Protein AF-A0A6G0QTR2-F1 (afdb_monomer_lite)

Radius of gyration: 21.06 Å; chains: 1; bounding box: 40×63×56 Å

pLDDT: mean 83.35, std 13.34, range [40.12, 96.44]

Organism: NCBI:txid53985

Structure (mmCIF, N/CA/C/O backbone):
data_AF-A0A6G0QTR2-F1
#
_entry.id   AF-A0A6G0QTR2-F1
#
loop_
_atom_site.group_PDB
_atom_site.id
_atom_site.type_symbol
_atom_site.label_atom_id
_atom_site.label_alt_id
_atom_site.label_comp_id
_atom_site.label_asym_id
_atom_site.label_entity_id
_atom_site.label_seq_id
_atom_site.pdbx_PDB_ins_code
_atom_site.Cartn_x
_atom_site.Cartn_y
_atom_site.Cartn_z
_atom_site.occupancy
_atom_site.B_iso_or_equiv
_atom_site.auth_seq_id
_atom_site.auth_comp_id
_atom_site.auth_asym_id
_atom_site.auth_atom_id
_atom_site.pdbx_PDB_model_num
ATOM 1 N N . MET A 1 1 ? -1.655 -11.710 30.720 1.00 42.34 1 MET A N 1
ATOM 2 C CA . MET A 1 1 ? -2.869 -10.906 30.467 1.00 42.34 1 MET A CA 1
ATOM 3 C C . MET A 1 1 ? -3.396 -10.433 31.806 1.00 42.34 1 MET A C 1
ATOM 5 O O . MET A 1 1 ? -3.766 -11.264 32.622 1.00 42.34 1 MET A O 1
ATOM 9 N N . LEU A 1 2 ? -3.319 -9.128 32.068 1.00 47.06 2 LEU A N 1
ATOM 10 C CA . LEU A 1 2 ? -3.973 -8.491 33.214 1.00 47.06 2 LEU A CA 1
ATOM 11 C C . LEU A 1 2 ? -5.484 -8.619 32.986 1.00 47.06 2 LEU A C 1
ATOM 13 O O . LEU A 1 2 ? -5.931 -8.261 31.902 1.00 47.06 2 LEU A O 1
ATOM 17 N N . GLY A 1 3 ? -6.222 -9.188 33.942 1.00 43.34 3 GLY A N 1
ATOM 18 C CA . GLY A 1 3 ? -7.649 -9.530 33.845 1.00 43.34 3 GLY A CA 1
ATOM 19 C C . GLY A 1 3 ? -8.588 -8.328 33.713 1.00 43.34 3 GLY A C 1
ATOM 20 O O . GLY A 1 3 ? -9.403 -8.076 34.592 1.00 43.34 3 GLY A O 1
ATOM 21 N N . LEU A 1 4 ? -8.450 -7.584 32.621 1.00 50.78 4 LEU A N 1
ATOM 22 C CA . LEU A 1 4 ? -9.396 -6.586 32.158 1.00 50.78 4 LEU A CA 1
ATOM 23 C C . LEU A 1 4 ? -10.478 -7.325 31.370 1.00 50.78 4 LEU A C 1
ATOM 25 O O . LEU A 1 4 ? -10.216 -7.840 30.284 1.00 50.78 4 LEU A O 1
ATOM 29 N N . ASP A 1 5 ? -11.669 -7.412 31.954 1.00 53.94 5 ASP A N 1
ATOM 30 C CA . ASP A 1 5 ? -12.862 -7.892 31.266 1.00 53.94 5 ASP A CA 1
ATOM 31 C C . ASP A 1 5 ? -13.406 -6.732 30.427 1.00 53.94 5 ASP A C 1
ATOM 33 O O . ASP A 1 5 ? -14.032 -5.799 30.938 1.00 53.94 5 ASP A O 1
ATOM 37 N N . PHE A 1 6 ? -13.049 -6.710 29.145 1.00 59.12 6 PHE A N 1
ATOM 38 C CA . PHE A 1 6 ? -13.598 -5.733 28.218 1.00 59.12 6 PHE A CA 1
ATOM 39 C C . PHE A 1 6 ? -15.005 -6.192 27.829 1.00 59.12 6 PHE A C 1
ATOM 41 O O . PHE A 1 6 ? -15.183 -7.295 27.324 1.00 59.12 6 PHE A O 1
ATOM 48 N N . GLY A 1 7 ? -16.007 -5.320 27.982 1.00 69.25 7 GLY A N 1
ATOM 49 C CA . GLY A 1 7 ? -17.363 -5.559 27.459 1.00 69.25 7 GLY A CA 1
ATOM 50 C C . GLY A 1 7 ? -17.442 -5.628 25.924 1.00 69.25 7 GLY A C 1
ATOM 51 O O . GLY A 1 7 ? -18.527 -5.775 25.373 1.00 69.25 7 GLY A O 1
ATOM 52 N N . PHE A 1 8 ? -16.299 -5.514 25.248 1.00 73.56 8 PHE A N 1
ATOM 53 C CA . PHE A 1 8 ? -16.114 -5.594 23.809 1.00 73.56 8 PHE A CA 1
ATOM 54 C C . PHE A 1 8 ? -15.169 -6.756 23.485 1.00 73.56 8 PHE A C 1
ATOM 56 O O . PHE A 1 8 ? -14.120 -6.909 24.116 1.00 73.56 8 PHE A O 1
ATOM 63 N N . GLN A 1 9 ? -15.528 -7.558 22.481 1.00 82.62 9 GLN A N 1
ATOM 64 C CA . GLN A 1 9 ? -14.674 -8.624 21.965 1.00 82.62 9 GLN A CA 1
ATOM 65 C C . GLN A 1 9 ? -13.913 -8.127 20.729 1.00 82.62 9 GLN A C 1
ATOM 67 O O . GLN A 1 9 ? -14.563 -7.774 19.745 1.00 82.62 9 GLN A O 1
ATOM 72 N N . PRO A 1 10 ? -12.564 -8.141 20.745 1.00 84.81 10 PRO A N 1
ATOM 73 C CA . PRO A 1 10 ? -11.750 -7.834 19.573 1.00 84.81 10 PRO A CA 1
ATOM 74 C C . PRO A 1 10 ? -12.196 -8.623 18.347 1.00 84.81 10 PRO A C 1
ATOM 76 O O . PRO A 1 10 ? -12.488 -9.821 18.454 1.00 84.81 10 PRO A O 1
ATOM 79 N N . SER A 1 11 ? -12.193 -7.988 17.175 1.00 89.06 11 SER A N 1
ATOM 80 C CA . SER A 1 11 ? -12.514 -8.718 15.954 1.00 89.06 11 SER A CA 1
ATOM 81 C C . SER A 1 11 ? -11.502 -9.839 15.686 1.00 89.06 11 SER A C 1
ATOM 83 O O . SER A 1 11 ? -10.320 -9.774 16.048 1.00 89.06 11 SER A O 1
ATOM 85 N N . ALA A 1 12 ? -11.954 -10.879 14.980 1.00 90.56 12 ALA A N 1
ATOM 86 C CA . ALA A 1 12 ? -11.060 -11.932 14.510 1.00 90.56 12 ALA A CA 1
ATOM 87 C C . ALA A 1 12 ? -9.948 -11.373 13.606 1.00 90.56 12 ALA A C 1
ATOM 89 O O . ALA A 1 12 ? -8.845 -11.917 13.600 1.00 90.56 12 ALA A O 1
ATOM 90 N N . PHE A 1 13 ? -10.216 -10.286 12.874 1.00 90.12 13 PHE A N 1
ATOM 91 C CA . PHE A 1 13 ? -9.210 -9.605 12.068 1.00 90.12 13 PHE A CA 1
ATOM 92 C C . PHE A 1 13 ? -8.117 -8.990 12.948 1.00 90.12 13 PHE A C 1
ATOM 94 O O . PHE A 1 13 ? -6.948 -9.313 12.752 1.00 90.12 13 PHE A O 1
ATOM 101 N N . LEU A 1 14 ? -8.481 -8.183 13.956 1.00 87.56 14 LEU A N 1
ATOM 102 C CA . LEU A 1 14 ? -7.538 -7.554 14.892 1.00 87.56 14 LEU A CA 1
ATOM 103 C C . LEU A 1 14 ? -6.596 -8.591 15.504 1.00 87.56 14 LEU A C 1
ATOM 105 O O . LEU A 1 14 ? -5.380 -8.429 15.456 1.00 87.56 14 LEU A O 1
ATOM 109 N N . LEU A 1 15 ? -7.145 -9.698 16.007 1.00 88.62 15 LEU A N 1
ATOM 110 C CA . LEU A 1 15 ? -6.349 -10.750 16.643 1.00 88.62 15 LEU A CA 1
ATOM 111 C C . LEU A 1 15 ? -5.398 -11.475 15.676 1.00 88.62 15 LEU A C 1
ATOM 113 O O . LEU A 1 15 ? -4.397 -12.042 16.115 1.00 88.62 15 LEU A O 1
ATOM 117 N N . ASN A 1 16 ? -5.700 -11.465 14.376 1.00 89.56 16 ASN A N 1
ATOM 118 C CA . ASN A 1 16 ? -4.899 -12.117 13.342 1.00 89.56 16 ASN A CA 1
ATOM 119 C C . ASN A 1 16 ? -4.040 -11.152 12.514 1.00 89.56 16 ASN A C 1
ATOM 121 O O . ASN A 1 16 ? -3.292 -11.622 11.651 1.00 89.56 16 ASN A O 1
ATOM 125 N N . SER A 1 17 ? -4.109 -9.847 12.783 1.00 89.12 17 SER A N 1
ATOM 126 C CA . SER A 1 17 ? -3.382 -8.818 12.042 1.00 89.12 17 SER A CA 1
ATOM 127 C C . SER A 1 17 ? -1.864 -9.001 12.169 1.00 89.12 17 SER A C 1
ATOM 129 O O . SER A 1 17 ? -1.353 -9.531 13.162 1.00 89.12 17 SER A O 1
ATOM 131 N N . HIS A 1 18 ? -1.108 -8.564 11.163 1.00 89.62 18 HIS A N 1
ATOM 132 C CA . HIS A 1 18 ? 0.353 -8.611 11.161 1.00 89.62 18 HIS A CA 1
ATOM 133 C C . HIS A 1 18 ? 0.948 -7.866 12.351 1.00 89.62 18 HIS A C 1
ATOM 135 O O . HIS A 1 18 ? 1.903 -8.360 12.947 1.00 89.62 18 HIS A O 1
ATOM 141 N N . VAL A 1 19 ? 0.361 -6.733 12.740 1.00 85.69 19 VAL A N 1
ATOM 142 C CA . VAL A 1 19 ? 0.817 -5.937 13.891 1.00 85.69 19 VAL A CA 1
ATOM 143 C C . VAL A 1 19 ? 0.578 -6.677 15.195 1.00 85.69 19 VAL A C 1
ATOM 145 O O . VAL A 1 19 ? 1.493 -6.818 16.004 1.00 85.69 19 VAL A O 1
ATOM 148 N N . TR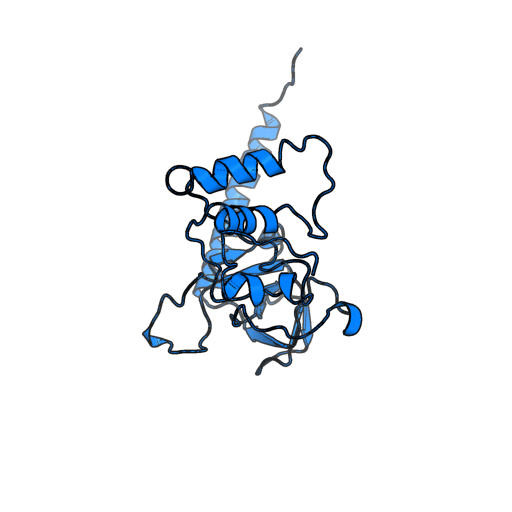P A 1 20 ? -0.622 -7.232 15.383 1.00 85.75 20 TRP A N 1
ATOM 149 C CA . TRP A 1 20 ? -0.964 -7.937 16.617 1.00 85.75 20 TRP A CA 1
ATOM 150 C C . TRP A 1 20 ? -0.224 -9.270 16.764 1.00 85.75 20 TRP A C 1
ATOM 152 O O . TRP A 1 20 ? 0.050 -9.731 17.872 1.00 85.75 20 TRP A O 1
ATOM 162 N N . ARG A 1 21 ? 0.164 -9.871 15.635 1.00 87.62 21 ARG A N 1
ATOM 163 C CA . ARG A 1 21 ? 0.997 -11.077 15.577 1.00 87.62 21 ARG A CA 1
ATOM 164 C C . ARG A 1 21 ? 2.501 -10.797 15.549 1.00 87.62 21 ARG A C 1
ATOM 166 O O . ARG A 1 21 ? 3.262 -11.747 15.373 1.00 87.62 21 ARG A O 1
ATOM 173 N N . LEU A 1 22 ? 2.926 -9.541 15.719 1.00 85.94 22 LEU A N 1
ATOM 174 C CA . LEU A 1 22 ? 4.334 -9.116 15.729 1.00 85.94 22 LEU A CA 1
ATOM 175 C C . LEU A 1 22 ? 5.106 -9.494 14.451 1.00 85.94 22 LEU A C 1
ATOM 177 O O . LEU A 1 22 ? 6.305 -9.760 14.488 1.00 85.94 22 LEU A O 1
ATOM 181 N N . ARG A 1 23 ? 4.408 -9.543 13.313 1.00 86.94 23 ARG A N 1
ATOM 182 C CA . ARG A 1 23 ? 4.984 -9.810 11.987 1.00 86.94 23 ARG A CA 1
ATOM 183 C C . ARG A 1 23 ? 5.460 -8.534 11.301 1.00 86.94 23 ARG A C 1
ATOM 185 O O . ARG A 1 23 ? 6.434 -8.569 10.564 1.00 86.94 23 ARG A O 1
ATOM 192 N N . SER A 1 24 ? 4.779 -7.417 11.536 1.00 84.00 24 SER A N 1
ATOM 193 C CA . SER A 1 24 ? 5.103 -6.116 10.947 1.00 84.00 24 SER A CA 1
ATOM 194 C C . SER A 1 24 ? 4.774 -4.991 11.927 1.00 84.00 24 SER A C 1
ATOM 196 O O . SER A 1 24 ? 3.936 -5.163 12.809 1.00 84.00 24 SER A O 1
ATOM 198 N N . GLY A 1 25 ? 5.415 -3.832 11.763 1.00 80.38 25 GLY A N 1
ATOM 199 C CA . GLY A 1 25 ? 5.025 -2.598 12.455 1.00 80.38 25 GLY A CA 1
ATOM 200 C C . GLY A 1 25 ? 3.737 -1.968 11.905 1.00 80.38 25 GLY A C 1
ATOM 201 O O . GLY A 1 25 ? 3.194 -1.064 12.539 1.00 80.38 25 GLY A O 1
ATOM 202 N N . HIS A 1 26 ? 3.257 -2.461 10.756 1.00 82.69 26 HIS A N 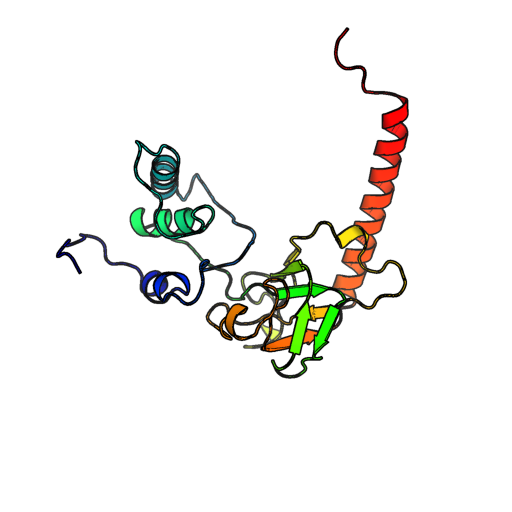1
ATOM 203 C CA . HIS A 1 26 ? 2.071 -1.985 10.051 1.00 82.69 26 HIS A CA 1
ATOM 204 C C . HIS A 1 26 ? 1.191 -3.138 9.559 1.00 82.69 26 HIS A C 1
ATOM 206 O O . HIS A 1 26 ? 1.705 -4.137 9.050 1.00 82.69 26 HIS A O 1
ATOM 212 N N . GLN A 1 27 ? -0.136 -2.996 9.667 1.00 86.75 27 GLN A N 1
ATOM 213 C CA . GLN A 1 27 ? -1.063 -3.939 9.026 1.00 86.75 27 GLN A CA 1
ATOM 214 C C . GLN A 1 27 ? -1.096 -3.703 7.515 1.00 86.75 27 GLN A C 1
ATOM 216 O O . GLN A 1 27 ? -1.259 -4.638 6.735 1.00 86.75 27 GLN A O 1
ATOM 221 N N . MET A 1 28 ? -0.924 -2.443 7.127 1.00 83.75 28 MET A N 1
ATOM 222 C CA . MET A 1 28 ? -0.812 -1.992 5.753 1.00 83.75 28 MET A CA 1
ATOM 223 C C . MET A 1 28 ? 0.238 -0.881 5.704 1.00 83.75 28 MET A C 1
ATOM 225 O O . MET A 1 28 ? 0.172 0.061 6.497 1.00 83.75 28 MET A O 1
ATOM 229 N N . ASP A 1 29 ? 1.198 -0.990 4.784 1.00 83.38 29 ASP A N 1
ATOM 230 C CA . ASP A 1 29 ? 2.269 -0.003 4.599 1.00 83.38 29 ASP A CA 1
ATOM 231 C C . ASP A 1 29 ? 1.723 1.355 4.120 1.00 83.38 29 ASP A C 1
ATOM 233 O O . ASP A 1 29 ? 0.512 1.568 4.055 1.00 83.38 29 ASP A O 1
ATOM 237 N N . SER A 1 30 ? 2.597 2.309 3.782 1.00 80.00 30 SER A N 1
ATOM 238 C CA . SER A 1 30 ? 2.223 3.657 3.324 1.00 80.00 30 SER A CA 1
ATOM 239 C C . SER A 1 30 ? 1.236 3.655 2.144 1.00 80.00 30 SER A C 1
ATOM 241 O O . SER A 1 30 ? 1.625 3.613 0.976 1.00 80.00 30 SER A O 1
ATOM 243 N N . SER A 1 31 ? -0.053 3.721 2.485 1.00 80.69 31 SER A N 1
ATOM 244 C CA . SER A 1 31 ? -1.197 3.489 1.599 1.00 80.69 31 SER A CA 1
ATOM 245 C C . SER A 1 31 ? -2.212 4.625 1.675 1.00 80.69 31 SER A C 1
ATOM 247 O O . SER A 1 31 ? -2.168 5.468 2.572 1.00 80.69 31 SER A O 1
ATOM 249 N N . LEU A 1 32 ? -3.157 4.616 0.736 1.00 86.94 32 LEU A N 1
ATOM 250 C CA . LEU A 1 32 ? -4.314 5.503 0.762 1.00 86.94 32 LEU A CA 1
ATOM 251 C C . LEU A 1 32 ? -5.317 5.057 1.827 1.00 86.94 32 LEU A C 1
ATOM 253 O O . LEU A 1 32 ? -5.606 3.871 1.972 1.00 86.94 32 LEU A O 1
ATOM 257 N N . MET A 1 33 ? -5.900 6.032 2.517 1.00 87.94 33 MET A N 1
ATOM 258 C CA . MET A 1 33 ? -6.982 5.824 3.469 1.00 87.94 33 MET A CA 1
ATOM 259 C C . MET A 1 33 ? -8.186 6.663 3.064 1.00 87.94 33 MET A C 1
ATOM 261 O O . MET A 1 33 ? -8.074 7.871 2.858 1.00 87.94 33 MET A O 1
ATOM 265 N N . LEU A 1 34 ? -9.352 6.024 3.012 1.00 90.81 34 LEU A N 1
ATOM 266 C CA . LEU A 1 34 ? -10.627 6.710 2.870 1.00 90.81 34 LEU A CA 1
ATOM 267 C C . LEU A 1 34 ? -11.349 6.701 4.216 1.00 90.81 34 LEU A C 1
ATOM 269 O O . LEU A 1 34 ? -11.587 5.642 4.792 1.00 90.81 34 LEU A O 1
ATOM 273 N N . TRP A 1 35 ? -11.710 7.888 4.703 1.00 92.62 35 TRP A N 1
ATOM 274 C CA . TRP A 1 35 ? -12.366 8.058 5.995 1.00 92.62 35 TRP A CA 1
ATOM 275 C C . TRP A 1 35 ? -13.619 8.923 5.876 1.00 92.62 35 TRP A C 1
ATOM 277 O O . TRP A 1 35 ? -13.546 10.140 5.695 1.00 92.62 35 TRP A O 1
ATOM 287 N N . ASP A 1 36 ? -14.785 8.296 6.014 1.00 94.12 36 ASP A N 1
ATOM 288 C CA . ASP A 1 36 ? -16.065 8.998 6.050 1.00 94.12 36 ASP A CA 1
ATOM 289 C C . ASP A 1 36 ? -16.393 9.420 7.490 1.00 94.12 36 ASP A C 1
ATOM 291 O O . ASP A 1 36 ? -16.927 8.643 8.283 1.00 94.12 36 ASP A O 1
ATOM 295 N N . LYS A 1 37 ? -16.098 10.681 7.824 1.00 92.62 37 LYS A N 1
ATOM 296 C CA . LYS A 1 37 ? -16.359 11.251 9.159 1.00 92.62 37 LYS A CA 1
ATOM 297 C C . LYS A 1 37 ? -17.839 11.213 9.554 1.00 92.62 37 LYS A C 1
ATOM 299 O O . LYS A 1 37 ? -18.139 11.135 10.743 1.00 92.62 37 LYS A O 1
ATOM 304 N N . ALA A 1 38 ? -18.761 11.277 8.590 1.00 93.00 38 ALA A N 1
ATOM 305 C CA . ALA A 1 38 ? -20.195 11.267 8.867 1.00 93.00 38 ALA A CA 1
ATOM 306 C C . ALA A 1 38 ? -20.683 9.863 9.243 1.00 93.00 38 ALA A C 1
ATOM 308 O O . ALA A 1 38 ? -21.548 9.729 10.106 1.00 93.00 38 ALA A O 1
ATOM 309 N N . ARG A 1 39 ? -20.101 8.818 8.644 1.00 92.12 39 ARG A N 1
ATOM 310 C CA . ARG A 1 39 ? -20.386 7.417 8.998 1.00 92.12 39 ARG A CA 1
ATOM 311 C C . ARG A 1 39 ? -19.595 6.931 10.212 1.00 92.12 39 ARG A C 1
ATOM 313 O O . ARG A 1 39 ? -20.068 6.062 10.932 1.00 92.12 39 ARG A O 1
ATOM 320 N N . GLN A 1 40 ? -18.418 7.504 10.457 1.00 94.56 40 GLN A N 1
ATOM 321 C CA . GLN A 1 40 ? -17.473 7.072 11.491 1.00 94.56 40 GLN A CA 1
ATOM 322 C C . GLN A 1 40 ? -17.428 8.028 12.690 1.00 94.56 40 GLN A C 1
ATOM 324 O O . GLN A 1 40 ? -16.353 8.333 13.204 1.00 94.56 40 GLN A O 1
ATOM 329 N N . GLN A 1 41 ? -18.572 8.548 13.143 1.00 94.81 41 GLN A N 1
ATOM 330 C CA . GLN A 1 41 ? -18.603 9.598 14.174 1.00 94.81 41 GLN A CA 1
ATOM 331 C C . GLN A 1 41 ? -17.915 9.167 15.480 1.00 94.81 41 GLN A C 1
ATOM 333 O O . GLN A 1 41 ? -17.053 9.886 15.982 1.00 94.81 41 GLN A O 1
ATOM 338 N N . ARG A 1 42 ? -18.243 7.973 16.000 1.00 93.94 42 ARG A N 1
ATOM 339 C CA . ARG A 1 42 ? -17.647 7.433 17.239 1.00 93.94 42 ARG A CA 1
ATOM 340 C C . ARG A 1 42 ? -16.140 7.243 17.103 1.00 93.94 42 ARG A C 1
ATOM 342 O O . ARG A 1 42 ? -15.382 7.798 17.894 1.00 93.94 42 ARG A O 1
ATOM 349 N N . ALA A 1 43 ? -15.715 6.529 16.063 1.00 93.56 43 ALA A N 1
ATOM 350 C CA . ALA A 1 43 ? -14.304 6.286 15.792 1.00 93.56 43 ALA A CA 1
ATOM 351 C C . ALA A 1 43 ? -13.529 7.594 15.546 1.00 93.56 43 ALA A C 1
ATOM 353 O O . ALA A 1 43 ? -12.399 7.730 15.992 1.00 93.56 43 ALA A O 1
ATOM 354 N N . THR A 1 44 ? -14.146 8.608 14.929 1.00 93.25 44 THR A N 1
ATOM 355 C CA . THR A 1 44 ? -13.522 9.930 14.731 1.00 93.25 44 THR A CA 1
ATOM 356 C C . THR A 1 44 ? -13.271 10.642 16.063 1.00 93.25 44 THR A C 1
ATOM 358 O O . THR A 1 44 ? -12.211 11.236 16.241 1.00 93.25 44 THR A O 1
ATOM 361 N N . VAL A 1 45 ? -14.212 10.576 17.012 1.00 92.44 45 VAL A N 1
ATOM 362 C CA . VAL A 1 45 ? -14.029 11.154 18.357 1.00 92.44 45 VAL A CA 1
ATOM 363 C C . VAL A 1 45 ? -12.945 10.402 19.134 1.00 92.44 45 VAL A C 1
ATOM 365 O O . VAL A 1 45 ? -12.107 11.031 19.777 1.00 92.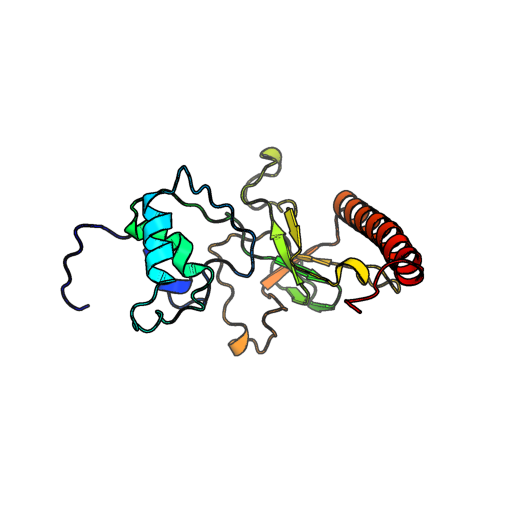44 45 VAL A O 1
ATOM 368 N N . ILE A 1 46 ? -12.911 9.071 19.032 1.00 89.88 46 ILE A N 1
ATOM 369 C CA . ILE A 1 46 ? -11.857 8.243 19.640 1.00 89.88 46 ILE A CA 1
ATOM 370 C C . ILE A 1 46 ? -10.490 8.592 19.042 1.00 89.88 46 ILE A C 1
ATOM 372 O O . ILE A 1 46 ? -9.546 8.854 19.783 1.00 89.88 46 ILE A O 1
ATOM 376 N N . LEU A 1 47 ? -10.388 8.685 17.717 1.00 88.25 47 LEU A N 1
ATOM 377 C CA . LEU A 1 47 ? -9.162 9.083 17.032 1.00 88.25 47 LEU A CA 1
ATOM 378 C C . LEU A 1 47 ? -8.703 10.482 17.463 1.00 88.25 47 LEU A C 1
ATOM 380 O O . LEU A 1 47 ? -7.525 10.687 17.740 1.00 88.25 47 LEU A O 1
ATOM 384 N N . ALA A 1 48 ? -9.633 11.435 17.589 1.00 87.38 48 ALA A N 1
ATOM 385 C CA . ALA A 1 48 ? -9.327 12.761 18.115 1.00 87.38 48 ALA A CA 1
ATOM 386 C C . ALA A 1 48 ? -8.771 12.692 19.548 1.00 87.38 48 ALA A C 1
ATOM 388 O O . ALA A 1 48 ? -7.838 13.427 19.859 1.00 87.38 48 ALA A O 1
ATOM 389 N N . SER A 1 49 ? -9.272 11.774 20.386 1.00 84.75 49 SER A N 1
ATOM 390 C CA . SER A 1 49 ? -8.746 11.546 21.740 1.00 84.75 49 SER A CA 1
ATOM 391 C C . SER A 1 49 ? -7.320 10.980 21.748 1.00 84.75 49 SER A C 1
ATOM 393 O O . SER A 1 49 ? -6.523 11.337 22.617 1.00 84.75 49 SER A O 1
ATOM 395 N N . PHE A 1 50 ? -6.970 10.154 20.752 1.00 79.25 50 PHE A N 1
ATOM 396 C CA . PHE A 1 50 ? -5.602 9.665 20.569 1.00 79.25 50 PHE A CA 1
ATOM 397 C C . PHE A 1 50 ? -4.641 10.763 20.126 1.00 79.25 50 PHE A C 1
ATOM 399 O O . PHE A 1 50 ? -3.458 10.663 20.413 1.00 79.25 50 PHE A O 1
ATOM 406 N N . VAL A 1 51 ? -5.120 11.793 19.425 1.00 74.00 51 VAL A N 1
ATOM 407 C CA . VAL A 1 51 ? -4.299 12.944 19.015 1.00 74.00 51 VAL A CA 1
ATOM 408 C C . VAL A 1 51 ? -4.218 13.987 20.128 1.00 74.00 51 VAL A C 1
ATOM 410 O O . VAL A 1 51 ? -3.171 14.595 20.331 1.00 74.00 51 VAL A O 1
ATOM 413 N N . SER A 1 52 ? -5.292 14.174 20.898 1.00 73.31 52 SER A N 1
ATOM 414 C CA . SER A 1 52 ? -5.358 15.140 21.998 1.00 73.31 52 SER A CA 1
ATOM 415 C C . SER A 1 52 ? -4.602 14.692 23.257 1.00 73.31 52 SER A C 1
ATOM 417 O O . SER A 1 52 ? -4.969 15.123 24.347 1.00 73.31 52 SER A O 1
ATOM 419 N N . LEU A 1 53 ? -3.616 13.792 23.126 1.00 62.44 53 LEU A N 1
ATOM 420 C CA . LEU A 1 53 ? -2.897 13.099 24.201 1.00 62.44 53 LEU A CA 1
ATOM 421 C C . LEU A 1 53 ? -2.737 13.967 25.459 1.00 62.44 53 LEU A C 1
ATOM 423 O O . LEU A 1 53 ? -1.899 14.864 25.510 1.00 62.44 53 LEU A O 1
ATOM 427 N N . ASN A 1 54 ? -3.472 13.627 26.520 1.00 57.25 54 ASN A N 1
ATOM 428 C CA . ASN A 1 54 ? -3.272 14.159 27.874 1.00 57.25 54 ASN A CA 1
ATOM 429 C C . ASN A 1 54 ? -2.027 13.525 28.544 1.00 57.25 54 ASN A C 1
ATOM 431 O O . ASN A 1 54 ? -2.083 13.105 29.697 1.00 57.25 54 ASN A O 1
ATOM 435 N N . GLY A 1 55 ? -0.910 13.393 27.817 1.00 57.22 55 GLY A N 1
ATOM 436 C CA . GLY A 1 55 ? 0.367 12.904 28.357 1.00 57.22 55 GLY A CA 1
ATOM 437 C C . GLY A 1 55 ? 0.553 11.380 28.453 1.00 57.22 55 GLY A C 1
ATOM 438 O O . GLY A 1 55 ? 1.447 10.943 29.175 1.00 57.22 55 GLY A O 1
ATOM 439 N N . LEU A 1 56 ? -0.239 10.560 27.749 1.00 61.56 56 LEU A N 1
ATOM 440 C CA . LEU A 1 56 ? -0.001 9.108 27.670 1.00 61.56 56 LEU A CA 1
ATOM 441 C C . LEU A 1 56 ? 0.952 8.752 26.512 1.00 61.56 56 LEU A C 1
ATOM 443 O O . LEU A 1 56 ? 0.821 9.327 25.430 1.00 61.56 56 LEU A O 1
ATOM 447 N N . PRO A 1 57 ? 1.893 7.809 26.708 1.00 60.97 57 PRO A N 1
ATOM 448 C CA . PRO A 1 57 ? 2.776 7.355 25.640 1.00 60.97 57 PRO A CA 1
ATOM 449 C C . PRO A 1 57 ? 1.990 6.563 24.578 1.00 60.97 57 PRO A C 1
ATOM 451 O O . PRO A 1 57 ? 1.077 5.810 24.934 1.00 60.97 57 PRO A O 1
ATOM 454 N N . PRO A 1 58 ? 2.332 6.699 23.284 1.00 56.62 58 PRO A N 1
ATOM 455 C CA . PRO A 1 58 ? 1.701 5.918 22.226 1.00 56.62 58 PRO A CA 1
ATOM 456 C C . PRO A 1 58 ? 2.008 4.415 22.390 1.00 56.62 58 PRO A C 1
ATOM 458 O O . PRO A 1 58 ? 3.049 4.058 22.953 1.00 56.62 58 PRO A O 1
ATOM 461 N N . PRO A 1 59 ? 1.131 3.514 21.905 1.00 57.03 59 PRO A N 1
ATOM 462 C CA . PRO A 1 59 ? 1.437 2.084 21.840 1.00 57.03 59 PRO A CA 1
ATOM 463 C C . PRO A 1 59 ? 2.687 1.829 20.971 1.00 57.03 59 PRO A C 1
ATOM 465 O O . PRO A 1 59 ? 3.052 2.702 20.182 1.00 57.03 59 PRO A O 1
ATOM 468 N N . PRO A 1 60 ? 3.340 0.650 21.067 1.00 56.50 60 PRO A N 1
ATOM 469 C CA . PRO A 1 60 ? 4.485 0.270 20.231 1.00 56.50 60 PRO A CA 1
ATOM 470 C C . PRO A 1 60 ? 4.042 0.014 18.781 1.00 56.50 60 PRO A C 1
ATOM 472 O O . PRO A 1 60 ? 3.979 -1.110 18.296 1.00 56.50 60 PRO A O 1
ATOM 475 N N . SER A 1 61 ? 3.677 1.095 18.113 1.00 63.62 61 SER A N 1
ATOM 476 C CA . SER A 1 61 ? 3.185 1.194 16.754 1.00 63.62 61 SER A CA 1
ATOM 477 C C . SER A 1 61 ? 3.704 2.516 16.195 1.00 63.62 61 SER A C 1
ATOM 479 O O . SER A 1 61 ? 3.849 3.489 16.936 1.00 63.62 61 SER A O 1
ATOM 481 N N . TYR A 1 62 ? 3.936 2.583 14.885 1.00 62.34 62 TYR A N 1
ATOM 482 C CA . TYR A 1 62 ? 4.221 3.853 14.206 1.00 62.34 62 TYR A CA 1
ATOM 483 C C . TYR A 1 62 ? 3.064 4.866 14.328 1.00 62.34 62 TYR A C 1
ATOM 485 O O . TYR A 1 62 ? 3.260 6.050 14.069 1.00 62.34 62 TYR A O 1
ATOM 493 N N . GLY A 1 63 ? 1.888 4.425 14.797 1.00 60.59 63 GLY A N 1
ATOM 494 C CA . GLY A 1 63 ? 0.833 5.258 15.376 1.00 60.59 63 GLY A CA 1
ATOM 495 C C . GLY A 1 63 ? -0.010 6.020 14.358 1.00 60.59 63 GLY A C 1
ATOM 496 O O . GLY A 1 63 ? -1.222 6.096 14.504 1.00 60.59 63 GLY A O 1
ATOM 497 N N . ASP A 1 64 ? 0.582 6.525 13.284 1.00 67.50 64 ASP A N 1
ATOM 498 C CA . ASP A 1 64 ? -0.113 7.335 12.286 1.00 67.50 64 ASP A CA 1
ATOM 499 C C . ASP A 1 64 ? -1.267 6.588 11.593 1.00 67.50 64 ASP A C 1
ATOM 501 O O . ASP A 1 64 ? -2.323 7.177 11.391 1.00 67.50 64 ASP A O 1
ATOM 505 N N . LYS A 1 65 ? -1.112 5.298 11.270 1.00 74.69 65 LYS A N 1
ATOM 506 C CA . LYS A 1 65 ? -2.138 4.510 10.550 1.00 74.69 65 LYS A CA 1
ATOM 507 C C . LYS A 1 65 ? -2.875 3.512 11.429 1.00 74.69 65 LYS A C 1
ATOM 509 O O . LYS A 1 65 ? -4.079 3.315 11.264 1.00 74.69 65 LYS A O 1
ATOM 514 N N . GLU A 1 66 ? -2.180 2.915 12.392 1.00 81.00 66 GLU A N 1
ATOM 515 C CA . GLU A 1 66 ? -2.767 1.875 13.240 1.00 81.00 66 GLU A CA 1
ATOM 516 C C . GLU A 1 66 ? -3.881 2.426 14.140 1.00 81.00 66 GLU A C 1
ATOM 518 O O . GLU A 1 66 ? -4.880 1.756 14.394 1.00 81.00 66 GLU A O 1
ATOM 523 N N . LEU A 1 67 ? -3.771 3.694 14.550 1.00 83.94 67 LEU A N 1
ATOM 524 C CA . LEU A 1 67 ? -4.776 4.336 15.393 1.00 83.94 67 LEU A CA 1
ATOM 525 C C . LEU A 1 67 ? -6.147 4.461 14.718 1.00 83.94 67 LEU A C 1
ATOM 527 O O . LEU A 1 67 ? -7.154 4.508 15.419 1.00 83.94 67 LEU A O 1
ATOM 531 N N . TYR A 1 68 ? -6.221 4.477 13.385 1.00 88.25 68 TYR A N 1
ATOM 532 C CA . TYR A 1 68 ? -7.496 4.620 12.680 1.00 88.25 68 TYR A CA 1
ATOM 533 C C . TYR A 1 68 ? -8.376 3.381 12.801 1.00 88.25 68 TYR A C 1
ATOM 535 O O . TYR A 1 68 ? -9.545 3.490 13.164 1.00 88.25 68 TYR A O 1
ATOM 543 N N . TRP A 1 69 ? -7.835 2.196 12.522 1.00 87.88 69 TRP A N 1
ATOM 544 C CA . TRP A 1 69 ? -8.627 0.972 12.610 1.00 87.88 69 TRP A CA 1
ATOM 545 C C . TRP A 1 69 ? -8.777 0.501 14.061 1.00 87.88 69 TRP A C 1
ATOM 547 O O . TRP A 1 69 ? -9.830 -0.024 14.405 1.00 87.88 69 TRP A O 1
ATOM 557 N N . VAL A 1 70 ? -7.818 0.803 14.949 1.00 86.94 70 VAL A N 1
ATOM 558 C CA . VAL A 1 70 ? -8.021 0.659 16.404 1.00 86.94 70 VAL A CA 1
ATOM 559 C C . VAL A 1 70 ? -9.172 1.547 16.887 1.00 86.94 70 VAL A C 1
ATOM 561 O O . VAL A 1 70 ? -9.994 1.101 17.684 1.00 86.94 70 VAL A O 1
ATOM 564 N N . ALA A 1 71 ? -9.290 2.783 16.389 1.00 90.38 71 ALA A N 1
ATOM 565 C CA . ALA A 1 71 ? -10.436 3.632 16.708 1.00 90.38 71 ALA A CA 1
ATOM 566 C C . ALA A 1 71 ? -11.759 3.045 16.188 1.00 90.38 71 ALA A C 1
ATOM 568 O O . ALA A 1 71 ? -12.782 3.207 16.852 1.00 90.38 71 ALA A O 1
ATOM 569 N N . CYS A 1 72 ? -11.753 2.348 15.045 1.00 92.19 72 CYS A N 1
ATOM 570 C CA . CYS A 1 72 ? -12.922 1.607 14.564 1.00 92.19 72 CYS A CA 1
ATOM 571 C C . CYS A 1 72 ? -13.257 0.396 15.443 1.00 92.19 72 CYS A C 1
ATOM 573 O O . CYS A 1 72 ? -14.424 0.208 15.767 1.00 92.19 72 CYS A O 1
ATOM 575 N N . GLU A 1 73 ? -12.260 -0.385 15.873 1.00 90.56 73 GLU A N 1
ATOM 576 C CA . GLU A 1 73 ? -12.447 -1.508 16.808 1.00 90.56 73 GLU A CA 1
ATOM 577 C C . GLU A 1 73 ? -13.096 -1.030 18.111 1.00 90.56 73 GLU A C 1
ATOM 579 O O . GLU A 1 73 ? -14.157 -1.514 18.488 1.00 90.56 73 GLU A O 1
ATOM 584 N N . VAL A 1 74 ? -12.524 -0.006 18.755 1.00 89.06 74 VAL A N 1
ATOM 585 C CA . VAL A 1 74 ? -13.069 0.566 20.002 1.00 89.06 74 VAL A CA 1
ATOM 586 C C . VAL A 1 74 ? -14.414 1.262 19.770 1.00 89.06 74 VAL A C 1
ATOM 588 O O . VAL A 1 74 ? -15.274 1.277 20.647 1.00 89.06 74 VAL A O 1
ATOM 591 N N . GLY A 1 75 ? -14.602 1.864 18.596 1.00 91.06 75 GLY A N 1
ATOM 592 C CA . GLY A 1 75 ? -15.848 2.515 18.202 1.00 91.06 75 GLY A CA 1
ATOM 593 C C . GLY A 1 75 ? -16.958 1.547 17.794 1.00 91.06 75 GLY A C 1
ATOM 594 O O . GLY A 1 75 ? -18.077 2.015 17.561 1.00 91.06 75 GLY A O 1
ATOM 595 N N . GLU A 1 76 ? -16.652 0.248 17.701 1.00 90.88 76 GLU A N 1
ATOM 596 C CA . GLU A 1 76 ? -17.515 -0.807 17.162 1.00 90.88 76 GLU A CA 1
ATOM 597 C C . GLU A 1 76 ? -18.072 -0.446 15.775 1.00 90.88 76 GLU A C 1
ATOM 599 O O . GLU A 1 76 ? -19.247 -0.661 15.465 1.00 90.88 76 GLU A O 1
ATOM 604 N N . THR A 1 77 ? -17.233 0.158 14.930 1.00 91.69 77 THR A N 1
ATOM 605 C CA . THR A 1 77 ? -17.604 0.567 13.575 1.00 91.69 77 THR A CA 1
ATOM 606 C C . THR A 1 77 ? -16.890 -0.261 12.514 1.00 91.69 77 THR A C 1
ATOM 608 O O . THR A 1 77 ? -15.767 -0.729 12.687 1.00 91.69 77 THR A O 1
ATOM 611 N N . ALA A 1 78 ? -17.560 -0.451 11.376 1.00 91.81 78 ALA A N 1
ATOM 612 C CA . ALA A 1 78 ? -17.008 -1.226 10.273 1.00 91.81 78 ALA A CA 1
ATOM 613 C C . ALA A 1 78 ? -15.782 -0.535 9.658 1.00 91.81 78 ALA A C 1
ATOM 615 O O . ALA A 1 78 ? -15.771 0.681 9.460 1.00 91.81 78 ALA A O 1
ATOM 616 N N . TYR A 1 79 ? -14.787 -1.329 9.283 1.00 92.69 79 TYR A N 1
ATOM 617 C CA . TYR A 1 79 ? -13.627 -0.919 8.499 1.00 92.69 79 TYR A CA 1
ATOM 618 C C . TYR A 1 79 ? -13.230 -2.065 7.561 1.00 92.69 79 TYR A C 1
ATOM 620 O O . TYR A 1 79 ? -13.715 -3.186 7.700 1.00 92.69 79 TYR A O 1
ATOM 628 N N . SER A 1 80 ? -12.368 -1.778 6.590 1.00 91.88 80 SER A N 1
ATOM 629 C CA . SER A 1 80 ? -11.818 -2.780 5.678 1.00 91.88 80 SER A CA 1
ATOM 630 C C . SER A 1 80 ? -10.391 -2.412 5.327 1.00 91.88 80 SER A C 1
ATOM 632 O O . SER A 1 80 ? -10.064 -1.229 5.211 1.00 91.88 80 SER A O 1
ATOM 634 N N . PHE A 1 81 ? -9.572 -3.431 5.108 1.00 91.56 81 PHE A N 1
ATOM 635 C CA . PHE A 1 81 ? -8.299 -3.296 4.417 1.00 91.56 81 PHE A CA 1
ATOM 636 C C . PHE A 1 81 ? -8.462 -3.696 2.949 1.00 91.56 81 PHE A C 1
ATOM 638 O O . PHE A 1 81 ? -9.512 -4.198 2.549 1.00 91.56 81 PHE A O 1
ATOM 645 N N . SER A 1 82 ? -7.437 -3.407 2.153 1.00 92.25 82 SER A N 1
ATOM 646 C CA . SER A 1 82 ? -7.279 -3.987 0.820 1.00 92.25 82 SER A CA 1
ATOM 647 C C . SER A 1 82 ? -7.059 -5.495 0.950 1.00 92.25 82 SER A C 1
ATOM 649 O O . SER A 1 82 ? -6.309 -5.914 1.832 1.00 92.25 82 SER A O 1
ATOM 651 N N . ASP A 1 83 ? -7.632 -6.286 0.040 1.00 92.00 83 ASP A N 1
ATOM 652 C CA . ASP A 1 83 ? -7.342 -7.725 -0.073 1.00 92.00 83 ASP A CA 1
ATOM 653 C C . ASP A 1 83 ? -5.892 -7.985 -0.524 1.00 92.00 83 ASP A C 1
ATOM 655 O O . ASP A 1 83 ? -5.386 -9.107 -0.445 1.00 92.00 83 ASP A O 1
ATOM 659 N N . PHE A 1 84 ? -5.208 -6.943 -1.004 1.00 93.12 84 PHE A N 1
ATOM 660 C CA . PHE A 1 84 ? -3.856 -7.020 -1.540 1.00 93.12 84 PHE A CA 1
ATOM 661 C C . PHE A 1 84 ? -2.867 -6.196 -0.724 1.00 93.12 84 PHE A C 1
ATOM 663 O O . PHE A 1 84 ? -3.147 -5.046 -0.377 1.00 93.12 84 PHE A O 1
ATOM 670 N N . ALA A 1 85 ? -1.697 -6.782 -0.473 1.00 91.38 85 ALA A N 1
ATOM 671 C CA . ALA A 1 85 ? -0.551 -6.118 0.130 1.00 91.38 85 ALA A CA 1
ATOM 672 C C . ALA A 1 85 ? 0.028 -5.035 -0.796 1.00 91.38 85 ALA A C 1
ATOM 674 O O . ALA A 1 85 ? -0.197 -5.037 -2.015 1.00 91.38 85 ALA A O 1
ATOM 675 N N . VAL A 1 86 ? 0.845 -4.151 -0.215 1.00 91.94 86 VAL A N 1
ATOM 676 C CA . VAL A 1 86 ? 1.644 -3.203 -0.992 1.00 91.94 86 VAL A CA 1
ATOM 677 C C . VAL A 1 86 ? 2.580 -3.956 -1.942 1.00 91.94 86 VAL A C 1
ATOM 679 O O . VAL A 1 86 ? 3.219 -4.955 -1.593 1.00 91.94 86 VAL A O 1
ATOM 682 N N . GLY A 1 87 ? 2.620 -3.482 -3.176 1.00 93.56 87 GLY A N 1
ATOM 683 C CA . GLY A 1 87 ? 3.586 -3.872 -4.182 1.00 93.56 87 GLY A CA 1
ATOM 684 C C . GLY A 1 87 ? 4.695 -2.840 -4.330 1.00 93.56 87 GLY A C 1
ATOM 685 O O . GLY A 1 87 ? 4.763 -1.851 -3.600 1.00 93.56 87 GLY A O 1
ATOM 686 N N . THR A 1 88 ? 5.519 -3.034 -5.350 1.00 94.31 88 THR A N 1
ATOM 687 C CA . THR A 1 88 ? 6.569 -2.085 -5.720 1.00 94.31 88 THR A CA 1
ATOM 688 C C . THR A 1 88 ? 6.568 -1.830 -7.214 1.00 94.31 88 THR A C 1
ATOM 690 O O . THR A 1 88 ? 6.261 -2.724 -8.001 1.00 94.31 88 THR A O 1
ATOM 693 N N . VAL A 1 89 ? 6.931 -0.609 -7.597 1.00 94.25 89 VAL A N 1
ATOM 694 C CA . VAL A 1 89 ? 7.242 -0.200 -8.967 1.00 94.25 89 VAL A CA 1
ATOM 695 C C . VAL A 1 89 ? 8.640 0.417 -9.004 1.00 94.25 89 VAL A C 1
ATOM 697 O O . VAL A 1 89 ? 9.002 1.213 -8.141 1.00 94.25 89 VAL A O 1
ATOM 700 N N . GLY A 1 90 ? 9.452 0.028 -9.984 1.00 93.00 90 GLY A N 1
ATOM 701 C CA . GLY A 1 90 ? 10.834 0.492 -10.094 1.00 93.00 90 GLY A CA 1
ATOM 702 C C . GLY A 1 90 ? 11.609 -0.188 -11.217 1.00 93.00 90 GLY A C 1
ATOM 703 O O . GLY A 1 90 ? 11.088 -1.044 -11.929 1.00 93.00 90 GLY A O 1
ATOM 704 N N . TRP A 1 91 ? 12.869 0.204 -11.394 1.00 91.12 91 TRP A N 1
ATOM 705 C CA . TRP A 1 91 ? 13.785 -0.381 -12.386 1.00 91.12 91 TRP A CA 1
ATOM 706 C C . TRP A 1 91 ? 14.862 -1.280 -11.763 1.00 91.12 91 TRP A C 1
ATOM 708 O O . TRP A 1 91 ? 15.585 -1.953 -12.496 1.00 91.12 91 TRP A O 1
ATOM 718 N N . ASP A 1 92 ? 15.003 -1.280 -10.435 1.00 92.31 92 ASP A N 1
ATOM 719 C CA . ASP A 1 92 ? 16.075 -1.993 -9.738 1.00 92.31 92 ASP A CA 1
ATOM 720 C C . ASP A 1 92 ? 15.662 -3.439 -9.423 1.00 92.31 92 ASP A C 1
ATOM 722 O O . ASP A 1 92 ? 15.132 -3.771 -8.361 1.00 92.31 92 ASP A O 1
ATOM 726 N N . LEU A 1 93 ? 15.841 -4.299 -10.425 1.00 92.44 93 LEU A N 1
ATOM 727 C CA . LEU A 1 93 ? 15.500 -5.714 -10.368 1.00 92.44 93 LEU A CA 1
ATOM 728 C C . LEU A 1 93 ? 16.687 -6.531 -9.841 1.00 92.44 93 LEU A C 1
ATOM 730 O O . LEU A 1 93 ? 17.527 -6.989 -10.617 1.00 92.44 93 LEU A O 1
ATOM 734 N N . LEU A 1 94 ? 16.731 -6.753 -8.526 1.00 93.25 94 LEU A N 1
ATOM 735 C CA . LEU A 1 94 ? 17.791 -7.545 -7.890 1.00 93.25 94 LEU A CA 1
ATOM 736 C C . LEU A 1 94 ? 17.688 -9.038 -8.227 1.00 93.25 94 LEU A C 1
ATOM 738 O O . LEU A 1 94 ? 18.703 -9.716 -8.385 1.00 93.25 94 LEU A O 1
ATOM 742 N N . ALA A 1 95 ? 16.463 -9.553 -8.348 1.00 90.62 95 ALA A N 1
ATOM 743 C CA . ALA A 1 95 ? 16.192 -10.910 -8.808 1.00 90.62 95 ALA A CA 1
ATOM 744 C C . ALA A 1 95 ? 14.885 -10.941 -9.606 1.00 90.62 95 ALA A C 1
ATOM 746 O O . ALA A 1 95 ? 13.835 -10.530 -9.111 1.00 90.62 95 ALA A O 1
ATOM 747 N N . ALA A 1 96 ? 14.937 -11.445 -10.841 1.00 83.38 96 ALA A N 1
ATOM 748 C CA . ALA A 1 96 ? 13.738 -11.635 -11.649 1.00 83.38 96 ALA A CA 1
ATOM 749 C C . ALA A 1 96 ? 12.846 -12.710 -11.016 1.00 83.38 96 ALA A C 1
ATOM 751 O O . ALA A 1 96 ? 13.301 -13.833 -10.817 1.00 83.38 96 ALA A O 1
ATOM 752 N N . GLY A 1 97 ? 11.587 -12.373 -10.729 1.00 79.00 97 GLY A N 1
ATOM 753 C CA . GLY A 1 97 ? 10.635 -13.293 -10.112 1.00 79.00 97 GLY A CA 1
ATOM 754 C C . GLY A 1 97 ? 9.526 -13.680 -11.069 1.00 79.00 97 GLY A C 1
ATOM 755 O O . GLY A 1 97 ? 8.749 -12.817 -11.476 1.00 79.00 97 GLY A O 1
ATOM 756 N N . ARG A 1 98 ? 9.412 -14.963 -11.420 1.00 76.44 98 ARG A N 1
ATOM 757 C CA . ARG A 1 98 ? 8.277 -15.464 -12.224 1.00 76.44 98 ARG A CA 1
ATOM 758 C C . ARG A 1 98 ? 7.227 -16.166 -11.370 1.00 76.44 98 ARG A C 1
ATOM 760 O O . ARG A 1 98 ? 6.083 -16.259 -11.805 1.00 76.44 98 ARG A O 1
ATOM 767 N N . GLN A 1 99 ? 7.608 -16.675 -10.197 1.00 80.00 99 GLN A N 1
ATOM 768 C CA . GLN A 1 99 ? 6.735 -17.452 -9.311 1.00 80.00 99 GLN A CA 1
ATOM 769 C C . GLN A 1 99 ? 6.991 -17.108 -7.839 1.00 80.00 99 GLN A C 1
ATOM 771 O O . GLN A 1 99 ? 7.216 -17.990 -7.016 1.00 80.00 99 GLN A O 1
ATOM 776 N N . ASN A 1 100 ? 6.934 -15.817 -7.502 1.00 81.88 100 ASN A N 1
ATOM 777 C CA . ASN A 1 100 ? 7.179 -15.321 -6.141 1.00 81.88 100 ASN A CA 1
ATOM 778 C C . ASN A 1 100 ? 8.582 -15.638 -5.604 1.00 81.88 100 ASN A C 1
ATOM 780 O O . ASN A 1 100 ? 8.756 -15.890 -4.420 1.00 81.88 100 ASN A O 1
ATOM 784 N N . ASP A 1 101 ? 9.580 -15.608 -6.479 1.00 87.75 101 ASP A N 1
ATOM 785 C CA . ASP A 1 101 ? 10.996 -15.827 -6.177 1.00 87.75 101 ASP A CA 1
ATOM 786 C C . ASP A 1 101 ? 11.864 -14.592 -6.478 1.00 87.75 101 ASP A C 1
ATOM 788 O O . ASP A 1 101 ? 13.088 -14.637 -6.370 1.00 87.75 101 ASP A O 1
ATOM 792 N N . GLY A 1 102 ? 11.231 -13.478 -6.855 1.00 94.50 102 GLY A N 1
ATOM 793 C CA . GLY A 1 102 ? 11.913 -12.245 -7.224 1.00 94.50 102 GLY A CA 1
ATOM 794 C C . GLY A 1 102 ? 12.134 -11.281 -6.072 1.00 94.50 102 GLY A C 1
ATOM 795 O O . GLY A 1 102 ? 11.557 -11.408 -4.989 1.00 94.50 102 GLY A O 1
ATOM 796 N N . VAL A 1 103 ? 12.939 -10.265 -6.372 1.00 96.44 103 VAL A N 1
ATOM 797 C CA . VAL A 1 103 ? 13.177 -9.084 -5.544 1.00 96.44 103 VAL A CA 1
ATOM 798 C C . VAL A 1 103 ? 13.219 -7.873 -6.472 1.00 96.44 103 VAL A C 1
ATOM 800 O O . VAL A 1 103 ? 14.072 -7.800 -7.361 1.00 96.44 103 VAL A O 1
ATOM 803 N N . LEU A 1 104 ? 12.295 -6.938 -6.268 1.00 96.38 104 LEU A N 1
ATOM 804 C CA . LEU A 1 104 ? 12.215 -5.683 -7.015 1.00 96.38 104 LEU A CA 1
ATOM 805 C C . LEU A 1 104 ? 12.280 -4.526 -6.029 1.00 96.38 104 LEU A C 1
ATOM 807 O O . LEU A 1 104 ? 11.469 -4.480 -5.110 1.00 96.38 104 LEU A O 1
ATOM 811 N N . CYS A 1 105 ? 13.209 -3.601 -6.240 1.00 95.06 105 CYS A N 1
ATOM 812 C CA . CYS A 1 105 ? 13.347 -2.398 -5.436 1.00 95.06 105 CYS A CA 1
ATOM 813 C C . CYS A 1 105 ? 12.724 -1.185 -6.128 1.00 95.06 105 CYS A C 1
ATOM 815 O O . CYS A 1 105 ? 12.839 -1.012 -7.346 1.00 95.06 105 CYS A O 1
ATOM 817 N N . GLY A 1 106 ? 12.084 -0.327 -5.339 1.00 93.88 106 GLY A N 1
ATOM 818 C CA . GLY A 1 106 ? 11.474 0.899 -5.832 1.00 93.88 106 GLY A CA 1
ATOM 819 C C . GLY A 1 106 ? 10.424 1.456 -4.882 1.00 93.88 106 GLY A C 1
ATOM 820 O O . GLY A 1 106 ? 10.462 1.218 -3.674 1.00 93.88 106 GLY A O 1
ATOM 821 N N . ASP A 1 107 ? 9.470 2.183 -5.447 1.00 93.50 107 ASP A N 1
ATOM 822 C CA . ASP A 1 107 ? 8.451 2.882 -4.677 1.00 93.50 107 ASP A CA 1
ATOM 823 C C . ASP A 1 107 ? 7.196 2.039 -4.475 1.00 93.50 107 ASP A C 1
ATOM 825 O O . ASP A 1 107 ? 6.908 1.110 -5.235 1.00 93.50 107 ASP A O 1
ATOM 829 N N . ALA A 1 108 ? 6.429 2.383 -3.441 1.00 93.69 108 ALA A N 1
ATOM 830 C CA . ALA A 1 108 ? 5.234 1.646 -3.062 1.00 93.69 108 ALA A CA 1
ATOM 831 C C . ALA A 1 108 ? 4.131 1.755 -4.129 1.00 93.69 108 ALA A C 1
ATOM 833 O O . ALA A 1 108 ? 3.727 2.848 -4.540 1.00 93.69 108 ALA A O 1
ATOM 834 N N . LEU A 1 109 ? 3.600 0.599 -4.519 1.00 94.19 109 LEU A N 1
ATOM 835 C CA . LEU A 1 109 ? 2.512 0.433 -5.476 1.00 94.19 109 LEU A CA 1
ATOM 836 C C . LEU A 1 109 ? 1.292 -0.153 -4.765 1.00 94.19 109 LEU A C 1
ATOM 838 O O . LEU A 1 109 ? 1.357 -1.242 -4.203 1.00 94.19 109 LEU A O 1
ATOM 842 N N . GLN A 1 110 ? 0.165 0.541 -4.818 1.00 93.75 110 GLN A N 1
ATOM 843 C CA . GLN A 1 110 ? -1.099 0.082 -4.254 1.00 93.75 110 GLN A CA 1
ATOM 844 C C . GLN A 1 110 ? -2.013 -0.417 -5.366 1.00 93.75 110 GLN A C 1
ATOM 846 O O . GLN A 1 110 ? -2.186 0.257 -6.384 1.00 93.75 110 GLN A O 1
ATOM 851 N N . HIS A 1 111 ? -2.615 -1.583 -5.158 1.00 93.56 111 HIS A N 1
ATOM 852 C CA . HIS A 1 111 ? -3.590 -2.176 -6.071 1.00 93.56 111 HIS A CA 1
ATOM 853 C C . HIS A 1 111 ? -5.008 -1.725 -5.712 1.00 93.56 111 HIS A C 1
ATOM 855 O O . HIS A 1 111 ? -5.247 -1.168 -4.636 1.00 93.56 111 HIS A O 1
ATOM 861 N N . TYR A 1 112 ? -5.967 -1.960 -6.608 1.00 92.69 112 TYR A N 1
ATOM 862 C CA . TYR A 1 112 ? -7.374 -1.840 -6.229 1.00 92.69 112 TYR A CA 1
ATOM 863 C C . TYR A 1 112 ? -7.681 -2.757 -5.037 1.00 92.69 112 TYR A C 1
ATOM 865 O O . TYR A 1 112 ? -7.205 -3.890 -5.018 1.00 92.69 112 TYR A O 1
ATOM 873 N N . PRO A 1 113 ? -8.494 -2.307 -4.063 1.00 90.75 113 PRO A N 1
ATOM 874 C CA . PRO A 1 113 ? -8.698 -3.039 -2.813 1.00 90.75 113 PRO A CA 1
ATOM 875 C C . PRO A 1 113 ? -9.445 -4.368 -2.988 1.00 90.75 113 PRO A C 1
ATOM 877 O O . PRO A 1 113 ? -9.440 -5.176 -2.069 1.00 90.75 113 PRO A O 1
ATOM 880 N N . VAL A 1 114 ? -10.074 -4.583 -4.149 1.00 88.69 114 VAL A N 1
ATOM 881 C CA . VAL A 1 114 ? -10.764 -5.815 -4.555 1.00 88.69 114 VAL A CA 1
ATOM 882 C C . VAL A 1 114 ? -10.503 -6.084 -6.040 1.00 88.69 114 VAL A C 1
ATOM 884 O O . VAL A 1 114 ? -10.275 -5.150 -6.815 1.00 88.69 114 VAL A O 1
ATOM 887 N N . GLN A 1 115 ? -10.584 -7.348 -6.467 1.00 86.44 115 GLN A N 1
ATOM 888 C CA . GLN A 1 115 ? -10.517 -7.702 -7.889 1.00 86.44 115 GLN A CA 1
ATOM 889 C C . GLN A 1 115 ? -11.764 -7.174 -8.616 1.00 86.44 115 GLN A C 1
ATOM 891 O O . GLN A 1 115 ? -12.866 -7.695 -8.451 1.00 86.44 115 GLN A O 1
ATOM 896 N N . THR A 1 116 ? -11.588 -6.134 -9.432 1.00 82.94 116 THR A N 1
ATOM 897 C CA . THR A 1 116 ? -12.696 -5.478 -10.146 1.00 82.94 116 THR A CA 1
ATOM 898 C C . THR A 1 116 ? -13.140 -6.247 -11.390 1.00 82.94 116 THR A C 1
ATOM 900 O O . THR A 1 116 ? -14.277 -6.084 -11.834 1.00 82.94 116 THR A O 1
ATOM 903 N N . ASN A 1 117 ? -12.279 -7.116 -11.933 1.00 83.75 117 ASN A N 1
ATOM 904 C CA . ASN A 1 117 ? -12.600 -7.974 -13.065 1.00 83.75 117 ASN A CA 1
ATOM 905 C C . ASN A 1 117 ? -12.813 -9.431 -12.607 1.00 83.75 117 ASN A C 1
ATOM 907 O O . ASN A 1 117 ? -11.848 -10.198 -12.516 1.00 83.75 117 ASN A O 1
ATOM 911 N N . PRO A 1 118 ? -14.068 -9.864 -12.374 1.00 77.38 118 PRO A N 1
ATOM 912 C CA . PRO A 1 118 ? -14.352 -11.211 -11.878 1.00 77.38 118 PRO A CA 1
ATOM 913 C C . PRO A 1 118 ? -13.932 -12.316 -12.861 1.00 77.38 118 PRO A C 1
ATOM 915 O O . PRO A 1 118 ? -13.751 -13.459 -12.447 1.00 77.38 118 PRO A O 1
ATOM 918 N N . ALA A 1 119 ? -13.732 -11.998 -14.147 1.00 86.62 119 ALA A N 1
ATOM 919 C CA . ALA A 1 119 ? -13.315 -12.971 -15.155 1.00 86.62 119 ALA A CA 1
ATOM 920 C C . ALA A 1 119 ? -11.854 -13.427 -15.002 1.00 86.62 119 ALA A C 1
ATOM 922 O O . ALA A 1 119 ? -11.495 -14.479 -15.526 1.00 86.62 119 ALA A O 1
ATOM 923 N N . LYS A 1 120 ? -11.008 -12.669 -14.289 1.00 82.62 120 LYS A N 1
ATOM 924 C CA . LYS A 1 120 ? -9.604 -13.047 -14.060 1.00 82.62 120 LYS A CA 1
ATOM 925 C C . LYS A 1 120 ? -9.447 -14.241 -13.109 1.00 82.62 120 LYS A C 1
ATOM 927 O O . LYS A 1 120 ? -8.425 -14.917 -13.149 1.00 82.62 120 LYS A O 1
ATOM 932 N N . GLY A 1 121 ? -10.471 -14.531 -12.306 1.00 77.94 121 GLY A N 1
ATOM 933 C CA . GLY A 1 121 ? -10.465 -15.619 -11.334 1.00 77.94 121 GLY A CA 1
ATOM 934 C C . GLY A 1 121 ? -9.613 -15.340 -10.082 1.00 77.94 121 GLY A C 1
ATOM 935 O O . GLY A 1 121 ? -8.936 -14.312 -9.989 1.00 77.94 121 GLY A O 1
ATOM 936 N N . PRO A 1 122 ? -9.662 -16.241 -9.085 1.00 73.38 122 PRO A N 1
ATOM 937 C CA . PRO A 1 122 ? -8.899 -16.106 -7.846 1.00 73.38 122 PRO A CA 1
ATOM 938 C C . PRO A 1 122 ? -7.386 -16.196 -8.085 1.00 73.38 122 PRO A C 1
ATOM 940 O O . PRO A 1 122 ? -6.924 -17.070 -8.816 1.00 73.38 122 PRO A O 1
ATOM 943 N N . GLY A 1 123 ? -6.611 -15.323 -7.437 1.00 75.94 123 GLY A N 1
ATOM 944 C CA . GLY A 1 123 ? -5.142 -15.334 -7.499 1.00 75.94 123 GLY A CA 1
ATOM 945 C C . GLY A 1 123 ? -4.533 -14.703 -8.756 1.00 75.94 123 GLY A C 1
ATOM 946 O O . GLY A 1 123 ? -3.313 -14.699 -8.897 1.00 75.94 123 GLY A O 1
ATOM 947 N N . ALA A 1 124 ? -5.355 -14.165 -9.658 1.00 86.94 124 ALA A N 1
ATOM 948 C CA . ALA A 1 124 ? -4.872 -13.362 -10.770 1.00 86.94 124 ALA A CA 1
ATOM 949 C C . ALA A 1 124 ? -4.428 -11.964 -10.322 1.00 86.94 124 ALA A C 1
ATOM 951 O O . ALA A 1 124 ? -4.911 -11.430 -9.322 1.00 86.94 124 ALA A O 1
ATOM 952 N N . ASP A 1 125 ? -3.544 -11.364 -11.118 1.00 92.19 125 ASP A N 1
ATOM 953 C CA . ASP A 1 125 ? -3.061 -10.005 -10.900 1.00 92.19 125 ASP A CA 1
ATOM 954 C C . ASP A 1 125 ? -4.203 -8.973 -10.899 1.00 92.19 125 ASP A C 1
ATOM 956 O O . ASP A 1 125 ? -5.210 -9.092 -11.617 1.00 92.19 125 ASP A O 1
ATOM 960 N N . VAL A 1 126 ? -4.019 -7.930 -10.097 1.00 92.81 126 VAL A N 1
ATOM 961 C CA . VAL A 1 126 ? -4.990 -6.856 -9.881 1.00 92.81 126 VAL A CA 1
ATOM 962 C C . VAL A 1 126 ? -4.388 -5.571 -10.397 1.00 92.81 126 VAL A C 1
ATOM 964 O O . VAL A 1 126 ? -3.190 -5.334 -10.290 1.00 92.81 126 VAL A O 1
ATOM 967 N N . GLU A 1 127 ? -5.231 -4.734 -10.974 1.00 91.50 127 GLU A N 1
ATOM 968 C CA . GLU A 1 127 ? -4.830 -3.447 -11.500 1.00 91.50 127 GLU A CA 1
ATOM 969 C C . GLU A 1 127 ? -4.196 -2.569 -10.403 1.00 91.50 127 GLU A C 1
ATOM 971 O O . GLU A 1 127 ? -4.718 -2.480 -9.283 1.00 91.50 127 GLU A O 1
ATOM 976 N N . PRO A 1 128 ? -3.104 -1.862 -10.723 1.00 92.50 128 PRO A N 1
ATOM 977 C CA . PRO A 1 128 ? -2.629 -0.757 -9.911 1.00 92.50 128 PRO A CA 1
ATOM 978 C C . PRO A 1 128 ? -3.678 0.352 -9.772 1.00 92.50 128 PRO A C 1
ATOM 980 O O . PRO A 1 128 ? -4.345 0.723 -10.738 1.00 92.50 128 PRO A O 1
ATOM 983 N N . LEU A 1 129 ? -3.782 0.916 -8.571 1.00 91.88 129 LEU A N 1
ATOM 984 C CA . LEU A 1 129 ? -4.625 2.068 -8.250 1.00 91.88 129 LEU A CA 1
ATOM 985 C C . LEU A 1 129 ? -3.787 3.335 -8.043 1.00 91.88 129 LEU A C 1
ATOM 987 O O . LEU A 1 129 ? -4.140 4.403 -8.539 1.00 91.88 129 LEU A O 1
ATOM 991 N N . TYR A 1 130 ? -2.699 3.234 -7.279 1.00 89.75 130 TYR A N 1
ATOM 992 C CA . TYR A 1 130 ? -1.936 4.390 -6.812 1.00 89.75 130 TYR A CA 1
ATOM 993 C C . TYR A 1 130 ? -0.462 4.042 -6.610 1.00 89.75 130 TYR A C 1
ATOM 995 O O . TYR A 1 130 ? -0.131 2.937 -6.192 1.00 89.75 130 TYR A O 1
ATOM 1003 N N . MET A 1 131 ? 0.417 5.004 -6.878 1.00 89.69 131 MET A N 1
ATOM 1004 C CA . MET A 1 131 ? 1.854 4.913 -6.633 1.00 89.69 131 MET A CA 1
ATOM 1005 C C . MET A 1 131 ? 2.237 6.009 -5.648 1.00 89.69 131 MET A C 1
ATOM 1007 O O . MET A 1 131 ? 1.968 7.182 -5.903 1.00 89.69 131 MET A O 1
ATOM 1011 N N . ASN A 1 132 ? 2.847 5.628 -4.530 1.00 88.19 132 ASN A N 1
ATOM 1012 C CA . ASN A 1 132 ? 3.367 6.580 -3.559 1.00 88.19 132 ASN A CA 1
ATOM 1013 C C . ASN A 1 132 ? 4.813 6.920 -3.921 1.00 88.19 132 ASN A C 1
ATOM 1015 O O . ASN A 1 132 ? 5.737 6.292 -3.409 1.00 88.19 132 ASN A O 1
ATOM 1019 N N . SER A 1 133 ? 4.991 7.831 -4.875 1.00 86.50 133 SER A N 1
ATOM 1020 C CA . SER A 1 133 ? 6.303 8.141 -5.438 1.00 86.50 133 SER A CA 1
ATOM 1021 C C . SER A 1 133 ? 6.353 9.537 -6.044 1.00 86.50 133 SER A C 1
ATOM 1023 O O . SER A 1 133 ? 5.453 9.917 -6.798 1.00 86.50 133 SER A O 1
ATOM 1025 N N . ASP A 1 134 ? 7.463 10.230 -5.797 1.00 82.69 134 ASP A N 1
ATOM 1026 C CA . ASP A 1 134 ? 7.861 11.425 -6.545 1.00 82.69 134 ASP A CA 1
ATOM 1027 C C . ASP A 1 134 ? 8.696 11.070 -7.790 1.00 82.69 134 ASP A C 1
ATOM 1029 O O . ASP A 1 134 ? 8.768 11.849 -8.738 1.00 82.69 134 ASP A O 1
ATOM 1033 N N . ASN A 1 135 ? 9.243 9.851 -7.862 1.00 85.00 135 ASN A N 1
ATOM 1034 C CA . ASN A 1 135 ? 10.083 9.376 -8.968 1.00 85.00 135 ASN A CA 1
ATOM 1035 C C . ASN A 1 135 ? 9.297 9.157 -10.269 1.00 85.00 135 ASN A C 1
ATOM 1037 O O . ASN A 1 135 ? 9.885 8.842 -11.302 1.00 85.00 135 ASN A O 1
ATOM 1041 N N . ILE A 1 136 ? 7.976 9.358 -10.260 1.00 78.88 136 ILE A N 1
ATOM 1042 C CA . ILE A 1 136 ? 7.121 9.271 -11.449 1.00 78.88 136 ILE A CA 1
ATOM 1043 C C . ILE A 1 136 ? 7.608 10.158 -12.609 1.00 78.88 136 ILE A C 1
ATOM 1045 O O . ILE A 1 136 ? 7.366 9.837 -13.776 1.00 78.88 136 ILE A O 1
ATOM 1049 N N . VAL A 1 137 ? 8.325 11.244 -12.303 1.00 77.62 137 VAL A N 1
ATOM 1050 C CA . VAL A 1 137 ? 8.949 12.132 -13.298 1.00 77.62 137 VAL A CA 1
ATOM 1051 C C . VAL A 1 137 ? 10.205 11.508 -13.925 1.00 77.62 137 VAL A C 1
ATOM 1053 O O . VAL A 1 137 ? 10.396 11.578 -15.142 1.00 77.62 137 VAL A O 1
ATOM 1056 N N . GLU A 1 138 ? 11.001 10.791 -13.134 1.00 77.38 138 GLU A N 1
ATOM 1057 C CA . GLU A 1 138 ? 12.232 10.110 -13.561 1.00 77.38 138 GLU A CA 1
ATOM 1058 C C . GLU A 1 138 ? 11.942 8.794 -14.296 1.00 77.38 138 GLU A C 1
ATOM 1060 O O . GLU A 1 138 ? 12.661 8.369 -15.201 1.00 77.38 138 GLU A O 1
ATOM 1065 N N . TRP A 1 139 ? 10.841 8.139 -13.943 1.00 78.38 139 TRP A N 1
ATOM 1066 C CA . TRP A 1 139 ? 10.413 6.857 -14.486 1.00 78.38 139 TRP A CA 1
ATOM 1067 C C . TRP A 1 139 ? 10.290 6.868 -16.014 1.00 78.38 139 TRP A C 1
ATOM 1069 O O . TRP A 1 139 ? 9.487 7.599 -16.595 1.00 78.38 139 TRP A O 1
ATOM 1079 N N . GLY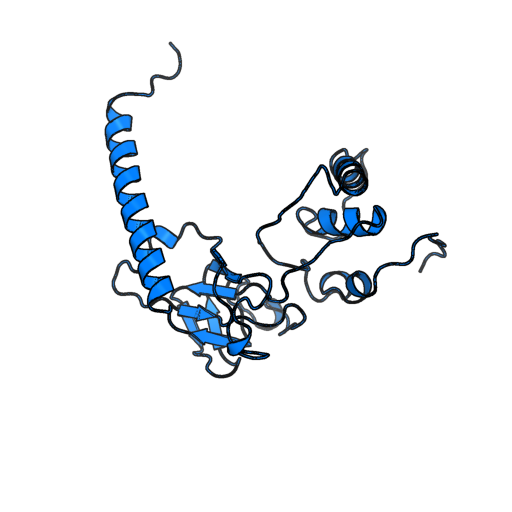 A 1 140 ? 11.092 6.040 -16.690 1.00 61.25 140 GLY A N 1
ATOM 1080 C CA . GLY A 1 140 ? 11.123 5.947 -18.153 1.00 61.25 140 GLY A CA 1
ATOM 1081 C C . GLY A 1 140 ? 11.951 7.038 -18.843 1.00 61.25 140 GLY A C 1
ATOM 1082 O O . GLY A 1 140 ? 11.953 7.101 -20.072 1.00 61.25 140 GLY A O 1
ATOM 1083 N N . GLN A 1 141 ? 12.658 7.887 -18.087 1.00 62.72 141 GLN A N 1
ATOM 1084 C CA . GLN A 1 141 ? 13.799 8.632 -18.619 1.00 62.72 141 GLN A CA 1
ATOM 1085 C C . GLN A 1 141 ? 14.996 7.663 -18.775 1.00 62.72 141 GLN A C 1
ATOM 1087 O O . GLN A 1 141 ? 15.063 6.615 -18.132 1.00 62.72 141 GLN A O 1
ATOM 1092 N N . GLU A 1 142 ? 15.918 7.956 -19.694 1.00 61.91 142 GLU A N 1
ATOM 1093 C CA . GLU A 1 142 ? 17.169 7.194 -19.888 1.00 61.91 142 GLU A CA 1
ATOM 1094 C C . GLU A 1 142 ? 17.054 5.718 -20.334 1.00 61.91 142 GLU A C 1
ATOM 1096 O O . GLU A 1 142 ? 17.955 4.923 -20.074 1.00 61.91 142 GLU A O 1
ATOM 1101 N N . SER A 1 143 ? 15.994 5.309 -21.041 1.00 66.56 143 SER A N 1
ATOM 1102 C CA . SER A 1 143 ? 15.807 3.928 -21.553 1.00 66.56 143 SER A CA 1
ATOM 1103 C C . SER A 1 143 ? 15.718 2.817 -20.489 1.00 66.56 143 SER A C 1
ATOM 1105 O O . SER A 1 143 ? 15.700 1.631 -20.828 1.00 66.56 143 SER A O 1
ATOM 1107 N N . ARG A 1 144 ? 15.610 3.173 -19.202 1.00 78.69 144 ARG A N 1
ATOM 1108 C CA . ARG A 1 144 ? 15.467 2.197 -18.115 1.00 78.69 144 ARG A CA 1
ATOM 1109 C C . ARG A 1 144 ? 14.087 1.554 -18.160 1.00 78.69 144 ARG A C 1
ATOM 1111 O O . ARG A 1 144 ? 13.062 2.237 -18.146 1.00 78.69 144 ARG A O 1
ATOM 1118 N N . ARG A 1 145 ? 14.062 0.222 -18.200 1.00 86.62 145 ARG A N 1
ATOM 1119 C CA . ARG A 1 145 ? 12.814 -0.542 -18.182 1.00 86.62 145 ARG A CA 1
ATOM 1120 C C . ARG A 1 145 ? 12.234 -0.547 -16.772 1.00 86.62 145 ARG A C 1
ATOM 1122 O O . ARG A 1 145 ? 12.925 -0.911 -15.825 1.00 86.62 145 ARG A O 1
ATOM 1129 N N . LEU A 1 146 ? 10.968 -0.160 -16.659 1.00 90.94 146 LEU A N 1
ATOM 1130 C CA . LEU A 1 146 ? 10.218 -0.225 -15.411 1.00 90.94 146 LEU A CA 1
ATOM 1131 C C . LEU A 1 146 ? 9.522 -1.570 -15.270 1.00 90.94 146 LEU A C 1
ATOM 1133 O O . LEU A 1 146 ? 8.952 -2.104 -16.226 1.00 90.94 146 LEU A O 1
ATOM 1137 N N . TYR A 1 147 ? 9.527 -2.054 -14.042 1.00 93.69 147 TYR A N 1
ATOM 1138 C CA . TYR A 1 147 ? 8.813 -3.231 -13.601 1.00 93.69 147 TYR A CA 1
ATOM 1139 C C . TYR A 1 147 ? 7.891 -2.853 -12.455 1.00 93.69 147 TYR A C 1
ATOM 1141 O O . TYR A 1 147 ? 8.088 -1.853 -11.762 1.00 93.69 147 TYR A O 1
ATOM 1149 N N . ARG A 1 148 ? 6.903 -3.703 -12.229 1.00 95.00 148 ARG A N 1
ATOM 1150 C CA . ARG A 1 148 ? 6.099 -3.702 -11.021 1.00 95.00 148 ARG A CA 1
ATOM 1151 C C . ARG A 1 148 ? 5.981 -5.101 -10.452 1.00 95.00 148 ARG A C 1
ATOM 1153 O O . ARG A 1 148 ? 6.244 -6.084 -11.138 1.00 95.00 148 ARG A O 1
ATOM 1160 N N . THR A 1 149 ? 5.553 -5.209 -9.210 1.00 95.62 149 THR A N 1
ATOM 1161 C CA . THR A 1 149 ? 5.134 -6.491 -8.649 1.00 95.62 149 THR A CA 1
ATOM 1162 C C . THR A 1 149 ? 3.698 -6.809 -9.063 1.00 95.62 149 THR A C 1
ATOM 1164 O O . THR A 1 149 ? 2.878 -5.900 -9.203 1.00 95.62 149 THR A O 1
ATOM 1167 N N . ALA A 1 150 ? 3.378 -8.092 -9.205 1.00 94.81 150 ALA A N 1
ATOM 1168 C CA . ALA A 1 150 ? 1.996 -8.558 -9.214 1.00 94.81 150 ALA A CA 1
ATOM 1169 C C . ALA A 1 150 ? 1.331 -8.310 -7.849 1.00 94.81 150 ALA A C 1
ATOM 1171 O O . ALA A 1 150 ? 2.013 -8.284 -6.815 1.00 94.81 150 ALA A O 1
ATOM 1172 N N . ALA A 1 151 ? 0.007 -8.189 -7.834 1.00 94.19 151 ALA A N 1
ATOM 1173 C CA . ALA A 1 151 ? -0.767 -8.158 -6.601 1.00 94.19 151 ALA A CA 1
ATOM 1174 C C . ALA A 1 151 ? -0.574 -9.453 -5.792 1.00 94.19 151 ALA A C 1
ATOM 1176 O O . ALA A 1 151 ? -0.517 -10.555 -6.342 1.00 94.19 151 ALA A O 1
ATOM 1177 N N . ARG A 1 152 ? -0.480 -9.325 -4.465 1.00 91.75 152 ARG A N 1
ATOM 1178 C CA . ARG A 1 152 ? -0.338 -10.454 -3.533 1.00 91.75 152 ARG A CA 1
ATOM 1179 C C . ARG A 1 152 ? -1.344 -10.319 -2.395 1.00 91.75 152 ARG A C 1
ATOM 1181 O O . ARG A 1 152 ? -1.614 -9.183 -2.017 1.00 91.75 152 ARG A O 1
ATOM 1188 N N . PRO A 1 153 ?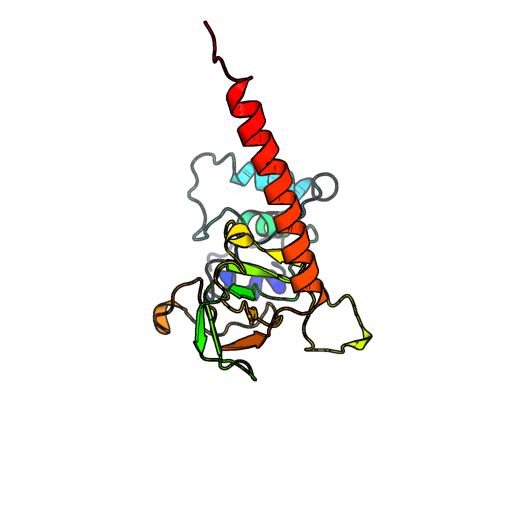 -1.851 -11.425 -1.826 1.00 92.06 153 PRO A N 1
ATOM 1189 C CA . PRO A 1 153 ? -2.783 -11.370 -0.702 1.00 92.06 153 PRO A CA 1
ATOM 1190 C C . PRO A 1 153 ? -2.221 -10.574 0.478 1.00 92.06 153 PRO A C 1
ATOM 1192 O O . PRO A 1 153 ? -1.045 -10.726 0.820 1.00 92.06 153 PRO A O 1
ATOM 1195 N N . ALA A 1 154 ? -3.055 -9.752 1.112 1.00 91.31 154 ALA A N 1
ATOM 1196 C CA . ALA A 1 154 ? -2.667 -8.933 2.257 1.00 91.31 154 ALA A CA 1
ATOM 1197 C C . ALA A 1 154 ? -2.220 -9.772 3.466 1.00 91.31 154 ALA A C 1
ATOM 1199 O O . ALA A 1 154 ? -1.391 -9.329 4.257 1.00 91.31 154 ALA A O 1
ATOM 1200 N N . GLU A 1 155 ? -2.711 -11.005 3.611 1.00 90.06 155 GLU A N 1
ATOM 1201 C CA . GLU A 1 155 ? -2.361 -11.897 4.722 1.00 90.06 155 GLU A CA 1
ATOM 1202 C C . GLU A 1 155 ? -0.981 -12.550 4.566 1.00 90.06 155 GLU A C 1
ATOM 1204 O O . GLU A 1 155 ? -0.462 -13.135 5.526 1.00 90.06 155 GLU A O 1
ATOM 1209 N N . LEU A 1 156 ? -0.381 -12.483 3.373 1.00 90.56 156 LEU A N 1
ATOM 1210 C CA . LEU A 1 156 ? 0.918 -13.087 3.107 1.00 90.56 156 LEU A CA 1
ATOM 1211 C C . LEU A 1 156 ? 2.018 -12.329 3.860 1.00 90.56 156 LEU A C 1
ATOM 1213 O O . LEU A 1 156 ? 2.248 -11.146 3.632 1.00 90.56 156 LEU A O 1
ATOM 1217 N N . TYR A 1 157 ? 2.749 -13.044 4.714 1.00 91.38 157 TYR A N 1
ATOM 1218 C CA . TYR A 1 157 ? 3.956 -12.544 5.368 1.00 91.38 157 TYR A CA 1
ATOM 1219 C C . TYR A 1 157 ? 5.176 -13.320 4.849 1.00 91.38 157 TYR A C 1
ATOM 1221 O O . TYR A 1 157 ? 5.391 -14.452 5.290 1.00 91.38 157 TYR A O 1
ATOM 1229 N N . PRO A 1 158 ? 5.963 -12.757 3.912 1.00 89.88 158 PRO A N 1
ATOM 1230 C CA . PRO A 1 158 ? 7.099 -13.462 3.310 1.00 89.88 158 PRO A CA 1
ATOM 1231 C C . PRO A 1 158 ? 8.318 -13.554 4.251 1.00 89.88 158 PRO A C 1
ATOM 1233 O O . PRO A 1 158 ? 9.229 -14.352 4.026 1.00 89.88 158 PRO A O 1
ATOM 1236 N N . GLY A 1 159 ? 8.341 -12.758 5.325 1.00 92.12 159 GLY A N 1
ATOM 1237 C CA . GLY A 1 159 ? 9.407 -12.734 6.325 1.00 92.12 159 GLY A CA 1
ATOM 1238 C C . GLY A 1 159 ? 9.918 -11.322 6.605 1.00 92.12 159 GLY A C 1
ATOM 1239 O O . GLY A 1 159 ? 9.314 -10.333 6.192 1.00 92.12 159 GLY A O 1
ATOM 1240 N N . SER A 1 160 ? 11.056 -11.233 7.295 1.00 90.50 160 SER A N 1
ATOM 1241 C CA . SER A 1 160 ? 11.665 -9.964 7.702 1.00 90.50 160 SER A CA 1
ATOM 1242 C C . SER A 1 160 ? 12.701 -9.459 6.693 1.00 90.50 160 SER A C 1
ATOM 1244 O O . SER A 1 160 ? 13.642 -10.171 6.335 1.00 90.50 160 SER A O 1
ATOM 1246 N N . PHE A 1 161 ? 12.582 -8.186 6.300 1.00 91.50 161 PHE A N 1
ATOM 1247 C CA . PHE A 1 161 ? 13.597 -7.481 5.506 1.00 91.50 161 PHE A CA 1
ATOM 1248 C C . PHE A 1 161 ? 14.968 -7.476 6.192 1.00 91.50 161 PHE A C 1
ATOM 1250 O O . PHE A 1 161 ? 15.985 -7.706 5.540 1.00 91.50 161 PHE A O 1
ATOM 1257 N N . THR A 1 162 ? 14.997 -7.283 7.515 1.00 91.00 162 THR A N 1
ATOM 1258 C CA . THR A 1 162 ? 16.232 -7.261 8.313 1.00 91.00 162 THR A CA 1
ATOM 1259 C C . THR A 1 162 ? 16.951 -8.605 8.265 1.00 91.00 162 THR A C 1
ATOM 1261 O O . THR A 1 162 ? 18.160 -8.650 8.045 1.00 91.00 162 THR A O 1
ATOM 1264 N N . GLU A 1 163 ? 16.218 -9.710 8.422 1.00 93.19 163 GLU A N 1
ATOM 1265 C CA . GLU A 1 163 ? 16.789 -11.064 8.357 1.00 93.19 163 GLU A CA 1
ATOM 1266 C C . GLU A 1 163 ? 17.322 -11.384 6.955 1.00 93.19 163 GLU A C 1
ATOM 1268 O O . GLU A 1 163 ? 18.386 -11.989 6.812 1.00 93.19 163 GLU A O 1
ATOM 1273 N N . ARG A 1 164 ? 16.613 -10.921 5.917 1.00 92.06 164 ARG A N 1
ATOM 1274 C CA . ARG A 1 164 ? 17.002 -11.059 4.505 1.00 92.06 164 ARG A CA 1
ATOM 1275 C C . ARG A 1 164 ? 18.092 -10.067 4.076 1.00 92.06 164 ARG A C 1
ATOM 1277 O O . ARG A 1 164 ? 18.620 -10.212 2.978 1.00 92.06 164 ARG A O 1
ATOM 1284 N N . LYS A 1 165 ? 18.454 -9.096 4.925 1.00 95.56 165 LYS A N 1
ATOM 1285 C CA . LYS A 1 165 ? 19.405 -8.006 4.633 1.00 95.56 165 LYS A CA 1
ATOM 1286 C C . LYS A 1 165 ? 19.011 -7.180 3.400 1.00 95.56 165 LYS A C 1
ATOM 1288 O O . LYS A 1 165 ? 19.871 -6.779 2.619 1.00 95.56 165 LYS A O 1
ATOM 1293 N N . LEU A 1 166 ? 17.714 -6.939 3.231 1.00 94.88 166 LEU A N 1
ATOM 1294 C CA . LEU A 1 166 ? 17.154 -6.124 2.153 1.00 94.88 166 LEU A CA 1
ATOM 1295 C C . LEU A 1 166 ? 16.659 -4.780 2.692 1.00 94.88 166 LEU A C 1
ATOM 1297 O O . LEU A 1 166 ? 16.276 -4.667 3.858 1.00 94.88 166 LEU A O 1
ATOM 1301 N N . LEU A 1 167 ? 16.645 -3.761 1.831 1.00 93.88 167 LEU A N 1
ATOM 1302 C CA . LEU A 1 167 ? 15.974 -2.497 2.132 1.00 93.88 167 LEU A CA 1
ATOM 1303 C C . LEU A 1 167 ? 14.454 -2.715 2.165 1.00 93.88 167 LEU A C 1
ATOM 1305 O O . LEU A 1 167 ? 13.930 -3.554 1.437 1.00 93.88 167 LEU A O 1
ATOM 1309 N N . GLN A 1 168 ? 13.731 -1.928 2.966 1.00 89.44 168 GLN A N 1
ATOM 1310 C CA . GLN A 1 168 ? 12.261 -2.006 3.042 1.00 89.44 168 GLN A CA 1
ATOM 1311 C C . GLN A 1 168 ? 11.573 -1.675 1.707 1.00 89.44 168 GLN A C 1
ATOM 1313 O O . GLN A 1 168 ? 10.454 -2.107 1.460 1.00 89.44 168 GLN A O 1
ATOM 1318 N N . THR A 1 169 ? 12.262 -0.953 0.824 1.00 92.25 169 THR A N 1
ATOM 1319 C CA . THR A 1 169 ? 11.825 -0.636 -0.542 1.00 92.25 169 THR A CA 1
ATOM 1320 C C . THR A 1 169 ? 12.021 -1.788 -1.530 1.00 92.25 169 THR A C 1
ATOM 1322 O O . THR A 1 169 ? 11.706 -1.630 -2.705 1.00 92.25 169 THR A O 1
ATOM 1325 N N . CYS A 1 170 ? 12.544 -2.932 -1.079 1.00 95.12 170 CYS A N 1
ATOM 1326 C CA . CYS A 1 170 ? 12.886 -4.094 -1.897 1.00 95.12 170 CYS A CA 1
ATOM 1327 C C . CYS A 1 170 ? 12.074 -5.327 -1.488 1.00 95.12 170 CYS A C 1
ATOM 1329 O O . CYS A 1 170 ? 12.648 -6.269 -0.921 1.00 95.12 170 CYS A O 1
ATOM 1331 N N . PRO A 1 171 ? 10.744 -5.353 -1.694 1.00 93.81 171 PRO A N 1
ATOM 1332 C CA . PRO A 1 171 ? 9.968 -6.544 -1.401 1.00 93.81 171 PRO A CA 1
ATOM 1333 C C . PRO A 1 171 ? 10.528 -7.755 -2.139 1.00 93.81 171 PRO A C 1
ATOM 1335 O O . PRO A 1 171 ? 10.939 -7.699 -3.300 1.00 93.81 171 PRO A O 1
ATOM 1338 N N . PHE A 1 172 ? 10.510 -8.868 -1.424 1.00 95.06 172 PHE A N 1
ATOM 1339 C CA . PHE A 1 172 ? 11.009 -10.155 -1.867 1.00 95.06 172 PHE A CA 1
ATOM 1340 C C . PHE A 1 172 ? 9.884 -11.182 -1.882 1.00 95.06 172 PHE A C 1
ATOM 1342 O O . PHE A 1 172 ? 8.767 -10.928 -1.409 1.00 95.06 172 PHE A O 1
ATOM 1349 N N . ASP A 1 173 ? 10.197 -12.333 -2.465 1.00 94.44 173 ASP A N 1
ATOM 1350 C CA . ASP A 1 173 ? 9.247 -13.388 -2.778 1.00 94.44 173 ASP A CA 1
ATOM 1351 C C . ASP A 1 173 ? 8.064 -12.809 -3.594 1.00 94.44 173 ASP A C 1
ATOM 1353 O O . ASP A 1 173 ? 6.878 -12.992 -3.292 1.00 94.44 173 ASP A O 1
ATOM 1357 N N . VAL A 1 174 ? 8.407 -11.988 -4.597 1.00 94.12 174 VAL A N 1
ATOM 1358 C CA . VAL A 1 174 ? 7.467 -11.288 -5.487 1.00 94.12 174 VAL A CA 1
ATOM 1359 C C . VAL A 1 174 ? 7.487 -11.876 -6.889 1.00 94.12 174 VAL A C 1
ATOM 1361 O O . VAL A 1 174 ? 8.513 -12.350 -7.374 1.00 94.12 174 VAL A O 1
ATOM 1364 N N . THR A 1 175 ? 6.343 -11.817 -7.562 1.00 95.00 175 THR A N 1
ATOM 1365 C CA . THR A 1 175 ? 6.286 -11.975 -9.016 1.00 95.00 175 THR A CA 1
ATOM 1366 C C . THR A 1 175 ? 6.457 -10.603 -9.646 1.00 95.00 175 THR A C 1
ATOM 1368 O O . THR A 1 175 ? 5.728 -9.671 -9.310 1.00 95.00 175 THR A O 1
ATOM 1371 N N . THR A 1 176 ? 7.433 -10.470 -10.534 1.00 95.38 176 THR A N 1
ATOM 1372 C CA . THR A 1 176 ? 7.756 -9.219 -11.221 1.00 95.38 176 THR A CA 1
ATOM 1373 C C . THR A 1 176 ? 7.149 -9.221 -12.612 1.00 95.38 176 THR A C 1
ATOM 1375 O O . THR A 1 176 ? 7.239 -10.210 -13.339 1.00 95.38 176 THR A O 1
ATOM 1378 N N . MET A 1 177 ? 6.544 -8.105 -12.983 1.00 94.38 177 MET A N 1
ATOM 1379 C CA . MET A 1 177 ? 5.826 -7.898 -14.228 1.00 94.38 177 MET A CA 1
ATOM 1380 C C . MET A 1 177 ? 6.328 -6.624 -14.889 1.00 94.38 177 MET A C 1
ATOM 1382 O O . MET A 1 177 ? 6.764 -5.681 -14.230 1.00 94.38 177 MET A O 1
ATOM 1386 N N . GLU A 1 178 ? 6.254 -6.585 -16.208 1.00 92.69 178 GLU A N 1
ATOM 1387 C CA . GLU A 1 178 ? 6.364 -5.323 -16.927 1.00 92.69 178 GLU A CA 1
ATOM 1388 C C . GLU A 1 178 ? 5.083 -4.515 -16.753 1.00 92.69 178 GLU A C 1
ATOM 1390 O O . GLU A 1 178 ? 4.015 -5.078 -16.494 1.00 92.69 178 GLU A O 1
ATOM 1395 N N . LEU A 1 179 ? 5.184 -3.199 -16.936 1.00 91.81 179 LEU A N 1
ATOM 1396 C CA . LEU A 1 179 ? 3.996 -2.360 -16.998 1.00 91.81 179 LEU A CA 1
ATOM 1397 C C . LEU A 1 179 ? 3.113 -2.793 -18.171 1.00 91.81 179 LEU A C 1
ATOM 1399 O O . LEU A 1 179 ? 3.575 -2.919 -19.309 1.00 91.81 179 LEU A O 1
ATOM 1403 N N . ALA A 1 180 ? 1.826 -2.985 -17.900 1.00 91.75 180 ALA A N 1
ATOM 1404 C CA . ALA A 1 180 ? 0.846 -3.245 -18.940 1.00 91.75 180 ALA A CA 1
ATOM 1405 C C . ALA A 1 180 ? 0.757 -2.040 -19.900 1.00 91.75 180 ALA A C 1
ATOM 1407 O O . ALA A 1 180 ? 1.005 -0.903 -19.490 1.00 91.75 180 ALA A O 1
ATOM 1408 N N . PRO A 1 181 ? 0.328 -2.229 -21.164 1.00 91.62 181 PRO A N 1
ATOM 1409 C CA . PRO A 1 181 ? 0.248 -1.131 -22.131 1.00 91.62 181 PRO A CA 1
ATOM 1410 C C . PRO A 1 181 ? -0.563 0.076 -21.638 1.00 91.62 181 PRO A C 1
ATOM 1412 O O . PRO A 1 181 ? -0.167 1.219 -21.858 1.00 91.62 181 PRO A O 1
ATOM 1415 N N . LEU A 1 182 ? -1.668 -0.170 -20.925 1.00 90.56 182 LEU A N 1
ATOM 1416 C CA . LEU A 1 182 ? -2.485 0.889 -20.332 1.00 90.56 182 LEU A CA 1
ATOM 1417 C C . LEU A 1 182 ? -1.747 1.625 -19.203 1.00 90.56 182 LEU A C 1
ATOM 1419 O O . LEU A 1 182 ? -1.801 2.849 -19.139 1.00 90.56 182 LEU A O 1
ATOM 1423 N N . GLU A 1 183 ? -1.029 0.902 -18.344 1.00 91.31 183 GLU A N 1
ATOM 1424 C CA . GLU A 1 183 ? -0.243 1.476 -17.244 1.00 91.31 183 GLU A CA 1
ATOM 1425 C C . GLU A 1 183 ? 0.885 2.363 -17.791 1.00 91.31 183 GLU A C 1
ATOM 1427 O O . GLU A 1 183 ? 1.047 3.504 -17.361 1.00 91.31 183 GLU A O 1
ATOM 1432 N N . ALA A 1 184 ? 1.608 1.882 -18.808 1.00 90.12 184 ALA A N 1
ATOM 1433 C CA . ALA A 1 184 ? 2.651 2.647 -19.486 1.00 90.12 184 ALA A CA 1
ATOM 1434 C C . ALA A 1 184 ? 2.092 3.901 -20.187 1.00 90.12 184 ALA A C 1
ATOM 1436 O O . ALA A 1 184 ? 2.698 4.977 -20.135 1.00 90.12 184 ALA A O 1
ATOM 1437 N N . MET A 1 185 ? 0.916 3.789 -20.814 1.00 90.88 185 MET A N 1
ATOM 1438 C CA . MET A 1 185 ? 0.222 4.926 -21.423 1.00 90.88 185 MET A CA 1
ATOM 1439 C C . MET A 1 185 ? -0.186 5.972 -20.374 1.00 90.88 185 MET A C 1
ATOM 1441 O O . MET A 1 185 ? 0.057 7.160 -20.588 1.00 90.88 185 MET A O 1
ATOM 1445 N N . LEU A 1 186 ? -0.764 5.554 -19.242 1.00 90.06 186 LEU A N 1
ATOM 1446 C CA . LEU A 1 186 ? -1.156 6.456 -18.152 1.00 90.06 186 LEU A CA 1
ATOM 1447 C C . LEU A 1 186 ? 0.058 7.157 -17.535 1.00 90.06 186 LEU A C 1
ATOM 1449 O O . LEU A 1 186 ? 0.011 8.366 -17.303 1.00 90.06 186 LEU A O 1
ATOM 1453 N N . LEU A 1 187 ? 1.162 6.431 -17.340 1.00 88.12 187 LEU A N 1
ATOM 1454 C CA . LEU A 1 187 ? 2.426 7.010 -16.889 1.00 88.12 187 LEU A CA 1
ATOM 1455 C C . LEU A 1 187 ? 2.913 8.085 -17.871 1.00 88.12 187 LEU A C 1
ATOM 1457 O O . LEU A 1 187 ? 3.180 9.214 -17.473 1.00 88.12 187 LEU A O 1
ATOM 1461 N N . THR A 1 188 ? 2.928 7.776 -19.170 1.00 87.69 188 THR A N 1
ATOM 1462 C CA . THR A 1 188 ? 3.308 8.734 -20.224 1.00 87.69 188 THR A CA 1
ATOM 1463 C C . THR A 1 188 ? 2.417 9.976 -20.214 1.00 87.69 188 THR A C 1
ATOM 1465 O O . THR A 1 188 ? 2.900 11.096 -20.368 1.00 87.69 188 THR A O 1
ATOM 1468 N N . GLN A 1 189 ? 1.109 9.801 -20.023 1.00 89.75 189 GLN A N 1
ATOM 1469 C CA . GLN A 1 189 ? 0.164 10.911 -19.952 1.00 89.75 189 GLN A CA 1
ATOM 1470 C C . GLN A 1 189 ? 0.404 11.789 -18.718 1.00 89.75 189 GLN A C 1
ATOM 1472 O O . GLN A 1 189 ? 0.373 13.013 -18.828 1.00 89.75 189 GLN A O 1
ATOM 1477 N N . ARG A 1 190 ? 0.675 11.184 -17.554 1.00 88.00 190 ARG A N 1
ATOM 1478 C CA . ARG A 1 190 ? 0.972 11.922 -16.321 1.00 88.00 190 ARG A CA 1
ATOM 1479 C C . ARG A 1 190 ? 2.228 12.775 -16.462 1.00 88.00 190 ARG A C 1
ATOM 1481 O O . ARG A 1 190 ? 2.214 13.910 -16.001 1.00 88.00 190 ARG A O 1
ATOM 1488 N N . LYS A 1 191 ? 3.256 12.263 -17.141 1.00 85.06 191 LYS A N 1
ATOM 1489 C CA . LYS A 1 191 ? 4.481 13.015 -17.442 1.00 85.06 191 LYS A CA 1
ATOM 1490 C C . LYS A 1 191 ? 4.206 14.212 -18.346 1.00 85.06 191 LYS A C 1
ATOM 1492 O O . LYS A 1 191 ? 4.553 15.319 -17.983 1.00 85.06 191 LYS A O 1
ATOM 1497 N N . LYS A 1 192 ? 3.435 14.033 -19.423 1.00 87.56 192 LYS A N 1
ATOM 1498 C CA . LYS A 1 192 ? 3.012 15.165 -20.271 1.00 87.56 192 LYS A CA 1
ATOM 1499 C C . LYS A 1 192 ? 2.277 16.252 -19.485 1.00 87.56 192 LYS A C 1
ATOM 1501 O O . LYS A 1 192 ? 2.448 17.429 -19.765 1.00 87.56 192 LYS A O 1
ATOM 1506 N N . PHE A 1 193 ? 1.430 15.871 -18.526 1.00 88.56 193 PHE A N 1
ATOM 1507 C CA . PHE A 1 193 ? 0.773 16.852 -17.660 1.00 88.56 193 PHE A CA 1
ATOM 1508 C C . PHE A 1 193 ? 1.738 17.534 -16.695 1.00 88.56 193 PHE A C 1
ATOM 1510 O O . PHE A 1 193 ? 1.525 18.700 -16.385 1.00 88.56 193 PHE A O 1
ATOM 1517 N N . TYR A 1 194 ? 2.759 16.822 -16.220 1.00 86.50 194 TYR A N 1
ATOM 1518 C CA . TYR A 1 194 ? 3.822 17.415 -15.422 1.00 86.50 194 TYR A CA 1
ATOM 1519 C C . TYR A 1 194 ? 4.586 18.462 -16.237 1.00 86.50 194 TYR A C 1
ATOM 1521 O O . TYR A 1 194 ? 4.608 19.605 -15.803 1.00 86.50 194 TYR A O 1
ATOM 1529 N N . ASP A 1 195 ? 5.061 18.118 -17.440 1.00 85.62 195 ASP A N 1
ATOM 1530 C CA . ASP A 1 195 ? 5.809 19.034 -18.317 1.00 85.62 195 ASP A CA 1
ATOM 1531 C C . ASP A 1 195 ? 5.016 20.334 -18.581 1.00 85.62 195 ASP A C 1
ATOM 1533 O O . ASP A 1 195 ? 5.528 21.435 -18.421 1.00 85.62 195 ASP A O 1
ATOM 1537 N N . VAL A 1 196 ? 3.709 20.225 -18.874 1.00 88.81 196 VAL A N 1
ATOM 1538 C CA . VAL A 1 196 ? 2.826 21.397 -19.070 1.00 88.81 196 VAL A CA 1
ATOM 1539 C C . VAL A 1 196 ? 2.732 22.280 -17.819 1.00 88.81 196 VAL A C 1
ATOM 1541 O O . VAL A 1 196 ? 2.616 23.498 -17.929 1.00 88.81 196 VAL A O 1
ATOM 1544 N N . VAL A 1 197 ? 2.704 21.682 -16.627 1.00 86.94 197 VAL A N 1
ATOM 1545 C CA . VAL A 1 197 ? 2.588 22.430 -15.365 1.00 86.94 197 VAL A CA 1
ATOM 1546 C C . VAL A 1 197 ? 3.934 23.012 -14.940 1.00 86.94 197 VAL A C 1
ATOM 1548 O O . VAL A 1 197 ? 3.956 24.112 -14.392 1.00 86.94 197 VAL A O 1
ATOM 1551 N N . GLU A 1 198 ? 5.032 22.303 -15.187 1.00 84.19 198 GLU A N 1
ATOM 1552 C CA . GLU A 1 198 ? 6.397 22.779 -14.959 1.00 84.19 198 GLU A CA 1
ATOM 1553 C C . GLU A 1 198 ? 6.663 24.042 -15.785 1.00 84.19 198 GLU A C 1
ATOM 1555 O O . GLU A 1 198 ? 7.024 25.068 -15.208 1.00 84.19 198 GLU A O 1
ATOM 1560 N N . ASP A 1 199 ? 6.307 24.030 -17.075 1.00 80.12 199 ASP A N 1
ATOM 1561 C CA . ASP A 1 199 ? 6.379 25.206 -17.951 1.00 80.12 199 ASP A CA 1
ATOM 1562 C C . ASP A 1 199 ? 5.616 26.410 -17.360 1.00 80.12 199 ASP A C 1
ATOM 1564 O O . ASP A 1 199 ? 6.097 27.542 -17.383 1.00 80.12 199 ASP A O 1
ATOM 1568 N N . TRP A 1 200 ? 4.438 26.193 -16.761 1.00 83.69 200 TRP A N 1
ATOM 1569 C CA . TRP A 1 200 ? 3.671 27.273 -16.122 1.00 83.69 200 TRP A CA 1
ATOM 1570 C C . TRP A 1 200 ? 4.320 27.805 -14.845 1.00 83.69 200 TRP A C 1
ATOM 1572 O O . TRP A 1 200 ? 4.142 28.982 -14.514 1.00 83.69 200 TRP A O 1
ATOM 1582 N N . ILE A 1 201 ? 4.994 26.947 -14.078 1.00 74.25 201 ILE A N 1
ATOM 1583 C CA . ILE A 1 201 ? 5.718 27.352 -12.870 1.00 74.25 201 ILE A CA 1
ATOM 1584 C C . ILE A 1 201 ? 6.923 28.199 -13.273 1.00 74.25 201 ILE A C 1
ATOM 1586 O O . ILE A 1 201 ? 7.111 29.274 -12.700 1.00 74.25 201 ILE A O 1
ATOM 1590 N N . ASP A 1 202 ? 7.658 27.784 -14.301 1.00 68.19 202 ASP A N 1
ATOM 1591 C CA . ASP A 1 202 ? 8.791 28.533 -14.837 1.00 68.19 202 ASP A CA 1
ATOM 1592 C C . ASP A 1 202 ? 8.345 29.876 -15.433 1.00 68.19 202 ASP A C 1
ATOM 1594 O O . ASP A 1 202 ? 8.911 30.919 -15.093 1.00 68.19 202 ASP A O 1
ATOM 1598 N N . GLU A 1 203 ? 7.249 29.907 -16.197 1.00 60.03 203 GLU A N 1
ATOM 1599 C CA . GLU A 1 203 ? 6.650 31.149 -16.702 1.00 60.03 203 GLU A CA 1
ATOM 1600 C C . GLU A 1 203 ? 6.191 32.089 -15.570 1.00 60.03 203 GLU A C 1
ATOM 1602 O O . GLU A 1 203 ? 6.424 33.300 -15.630 1.00 60.03 203 GLU A O 1
ATOM 1607 N N . ARG A 1 204 ? 5.569 31.570 -14.502 1.00 55.56 204 ARG A N 1
ATOM 1608 C CA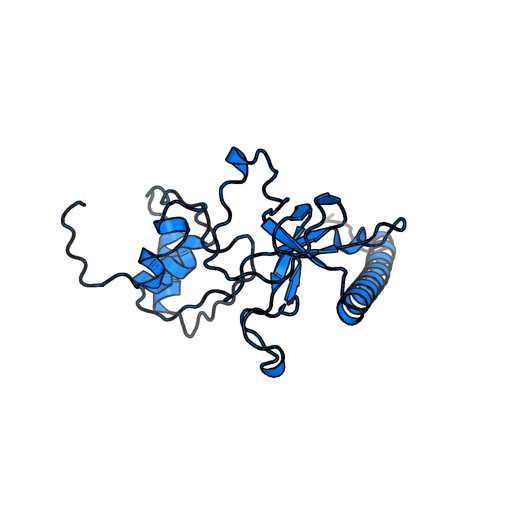 . ARG A 1 204 ? 5.105 32.383 -13.356 1.00 55.56 204 ARG A CA 1
ATOM 1609 C C . ARG A 1 204 ? 6.217 32.803 -12.402 1.00 55.56 204 ARG A C 1
ATOM 1611 O O . ARG A 1 204 ? 6.074 33.841 -11.749 1.00 55.56 204 ARG A O 1
ATOM 1618 N N . SER A 1 205 ? 7.320 32.059 -12.333 1.00 53.34 205 SER A N 1
ATOM 1619 C CA . SER A 1 205 ? 8.510 32.446 -11.563 1.00 53.34 205 SER A CA 1
ATOM 1620 C C . SER A 1 205 ? 9.123 33.760 -12.078 1.00 53.34 205 SER A C 1
ATOM 1622 O O . SER A 1 205 ? 9.750 34.494 -11.316 1.00 53.34 205 SER A O 1
ATOM 1624 N N . SER A 1 206 ? 8.841 34.125 -13.337 1.00 50.69 206 SER A N 1
ATOM 1625 C CA . SER A 1 206 ? 9.196 35.422 -13.923 1.00 50.69 206 SER A CA 1
ATOM 1626 C C . SER A 1 206 ? 8.277 36.590 -13.531 1.00 50.69 206 SER A C 1
ATOM 1628 O O . SER A 1 206 ? 8.623 37.739 -13.807 1.00 50.69 206 SER A O 1
ATOM 1630 N N . THR A 1 207 ? 7.112 36.351 -12.908 1.00 53.75 207 THR A N 1
ATOM 1631 C CA . THR A 1 207 ? 6.103 37.417 -12.734 1.00 53.75 207 THR A CA 1
ATOM 1632 C C . THR A 1 207 ? 5.394 37.505 -11.386 1.00 53.75 207 THR A C 1
ATOM 1634 O O . THR A 1 207 ? 4.882 38.584 -11.098 1.00 53.75 207 THR A O 1
ATOM 1637 N N . TRP A 1 208 ? 5.364 36.485 -10.519 1.00 57.59 208 TRP A N 1
ATOM 1638 C CA . TRP A 1 208 ? 4.569 36.600 -9.283 1.00 57.59 208 TRP A CA 1
ATOM 1639 C C . TRP A 1 208 ? 5.149 35.860 -8.080 1.00 57.59 208 TRP A C 1
ATOM 1641 O O . TRP A 1 208 ? 4.658 34.795 -7.739 1.00 57.59 208 TRP A O 1
ATOM 1651 N N . TRP A 1 209 ? 6.123 36.479 -7.401 1.00 41.66 209 TRP A N 1
ATOM 1652 C CA . TRP A 1 209 ? 6.287 36.448 -5.936 1.00 41.66 209 TRP A CA 1
ATOM 1653 C C . TRP A 1 209 ? 7.194 37.614 -5.492 1.00 41.66 209 TRP A C 1
ATOM 1655 O O . TRP A 1 209 ? 8.415 37.524 -5.560 1.00 41.66 209 TRP A O 1
ATOM 1665 N N . GLN A 1 210 ? 6.604 38.712 -5.005 1.00 49.34 210 GLN A N 1
ATOM 1666 C CA . GLN A 1 210 ? 7.276 39.595 -4.042 1.00 49.34 210 GLN A CA 1
ATOM 1667 C C . GLN A 1 210 ? 6.617 39.373 -2.677 1.00 49.34 210 GLN A C 1
ATOM 1669 O O . GLN A 1 210 ? 5.462 39.766 -2.497 1.00 49.34 210 GLN A O 1
ATOM 1674 N N . PRO A 1 211 ? 7.289 38.708 -1.723 1.00 50.12 211 PRO A N 1
ATOM 1675 C CA . PRO A 1 211 ? 6.756 38.570 -0.383 1.00 50.12 211 PRO A CA 1
ATOM 1676 C C . PRO A 1 211 ? 6.977 39.898 0.351 1.00 50.12 211 PRO A C 1
ATOM 1678 O O . PRO A 1 211 ? 8.107 40.246 0.662 1.00 50.12 211 PRO A O 1
ATOM 1681 N N . PHE A 1 212 ? 5.883 40.625 0.584 1.00 49.56 212 PHE A N 1
ATOM 1682 C CA . PHE A 1 212 ? 5.718 41.684 1.590 1.00 49.56 212 PHE A CA 1
ATOM 1683 C C . PHE A 1 212 ? 6.874 42.699 1.726 1.00 49.56 212 PHE A C 1
ATOM 1685 O O . PHE A 1 212 ? 7.791 42.513 2.528 1.00 49.56 212 PHE A O 1
ATOM 1692 N N . ALA A 1 213 ? 6.754 43.814 0.997 1.00 40.12 213 ALA A N 1
ATOM 1693 C CA . ALA A 1 213 ? 7.278 45.116 1.418 1.00 40.12 213 ALA A CA 1
ATOM 1694 C C . ALA A 1 213 ? 6.206 45.877 2.213 1.00 40.12 213 ALA A C 1
ATOM 1696 O O . ALA A 1 213 ? 5.006 45.685 1.895 1.00 40.12 213 ALA A O 1
#

Sequence (213 aa):
MLGLDFGFQPSAFLLNSHVWRLRSGHQMDSSLMLWDKARQQRATVILASFVSLNGLPPPPSYGDKELYWVACEVGETAYSFSDFAVGTVGWDLLAAGRQNDGVLCGDALQHYPVQTNPAKGPGADVEPLYMNSDNIVEWGQESRRLYRTAARPAELYPGSFTERKLLQTCPFDVTTMELAPLEAMLLTQRKKFYDVVEDWIDERSSTWWQPFA

Secondary structure (DSSP, 8-state):
------SSPPPHHHHHSTTTTTS-S-SS-S------TTT-HHHHHHHHHHHS-SSPPPPSS--TTHHHHHHHHHHT------SB--EEEEEEEEE--SSS-EEEEEEEEEEPSS-S-GGG-TT----EEEEE-STTTTTTSTTPPPEEEPP-BTT-----HHHHT--TTS-EEE-EEEPPHHHHHHHHHHHHHHHHHHHHHHHHHTT------

Foldseek 3Di:
DPPDPDPADFDPCCCLACCNVVLDLDSAPPDDDDDDCVQLVQLVVQLVCLVVDPPDDDDSHPSPPVSNVVSCRVSVHDDDAQQWHWKAKDLAWPAAAAQLATKDFHWTWDFDSDAPDCVQDPPFFGHTDDTPDPCLLVPCPPVRFMKMFGTDGSSDRPHDCVVVVHDPRIDGSTHIGGQDPVRVVVSVVVNVVVVVVVVVVVVCVVPDDDPDD